Protein AF-F4S701-F1 (afdb_monomer_lite)

Structure (mmCIF, N/CA/C/O backbone):
data_AF-F4S701-F1
#
_entry.id   AF-F4S701-F1
#
loop_
_atom_site.group_PDB
_atom_site.id
_atom_site.type_symbol
_atom_site.label_atom_id
_atom_site.label_alt_id
_atom_site.label_comp_id
_atom_site.label_asym_id
_atom_site.label_entity_id
_atom_site.label_seq_id
_atom_site.pdbx_PDB_ins_code
_atom_site.Cartn_x
_atom_site.Cartn_y
_atom_site.Cartn_z
_atom_site.occupancy
_atom_site.B_iso_or_equiv
_atom_site.auth_seq_id
_atom_site.auth_comp_id
_atom_site.auth_asym_id
_atom_site.auth_atom_id
_atom_site.pdbx_PDB_model_num
ATOM 1 N N . MET A 1 1 ? -7.793 -3.579 -4.368 1.00 49.62 1 MET A N 1
ATOM 2 C CA . MET A 1 1 ? -7.643 -4.306 -3.103 1.00 49.62 1 MET A CA 1
ATOM 3 C C . MET A 1 1 ? -6.205 -4.745 -2.952 1.00 49.62 1 MET A C 1
ATOM 5 O O . MET A 1 1 ? -5.725 -5.598 -3.679 1.00 49.62 1 MET A O 1
ATOM 9 N N . THR A 1 2 ? -5.491 -4.134 -2.036 1.00 55.28 2 THR A N 1
ATOM 10 C CA . THR A 1 2 ? -4.055 -4.344 -1.875 1.00 55.28 2 THR A CA 1
ATOM 11 C C . THR A 1 2 ? -3.845 -5.318 -0.719 1.00 55.28 2 THR A C 1
ATOM 13 O O . THR A 1 2 ? -4.532 -5.219 0.296 1.00 55.28 2 THR A O 1
ATOM 16 N N . GLN A 1 3 ? -2.963 -6.292 -0.890 1.00 50.75 3 GLN A N 1
ATOM 17 C CA . GLN A 1 3 ? -2.502 -7.197 0.151 1.00 50.75 3 GLN A CA 1
ATOM 18 C C . GLN A 1 3 ? -1.036 -6.885 0.418 1.00 50.75 3 GLN A C 1
ATOM 20 O O . GLN A 1 3 ? -0.186 -7.096 -0.445 1.00 50.75 3 GLN A O 1
ATOM 25 N N . SER A 1 4 ? -0.727 -6.365 1.599 1.00 66.06 4 SER A N 1
ATOM 26 C CA . SER A 1 4 ? 0.653 -5.988 1.896 1.00 66.06 4 SER A CA 1
ATOM 27 C C . SER A 1 4 ? 1.061 -6.323 3.313 1.00 66.06 4 SER A C 1
ATOM 29 O O . SER A 1 4 ? 0.235 -6.420 4.225 1.00 66.06 4 SER A O 1
ATOM 31 N N . VAL A 1 5 ? 2.370 -6.483 3.476 1.00 68.12 5 VAL A N 1
ATOM 32 C CA . VAL A 1 5 ? 3.016 -6.628 4.770 1.00 68.12 5 VAL A CA 1
ATOM 33 C C . VAL A 1 5 ? 3.306 -5.236 5.323 1.00 68.12 5 VAL A C 1
ATOM 35 O O . VAL A 1 5 ? 4.034 -4.454 4.716 1.00 68.12 5 VAL A O 1
ATOM 38 N N . PHE A 1 6 ? 2.734 -4.913 6.479 1.00 79.56 6 PHE A N 1
ATOM 39 C CA . PHE A 1 6 ? 2.878 -3.605 7.109 1.00 79.56 6 PHE A CA 1
ATOM 40 C C . PHE A 1 6 ? 3.453 -3.728 8.513 1.00 79.56 6 PHE A C 1
ATOM 42 O O . PHE A 1 6 ? 3.064 -4.592 9.304 1.00 79.56 6 PHE A O 1
ATOM 49 N N . ARG A 1 7 ? 4.321 -2.775 8.855 1.00 74.75 7 ARG A N 1
ATOM 50 C CA . ARG A 1 7 ? 4.674 -2.474 10.241 1.00 74.75 7 ARG A CA 1
ATOM 51 C C . ARG A 1 7 ? 3.716 -1.409 10.756 1.00 74.75 7 ARG A C 1
ATOM 53 O O . ARG A 1 7 ? 3.670 -0.318 10.198 1.00 74.75 7 ARG A O 1
ATOM 60 N N . ALA A 1 8 ? 2.975 -1.719 11.816 1.00 73.06 8 ALA A N 1
ATOM 61 C CA . ALA A 1 8 ? 2.034 -0.779 12.414 1.00 73.06 8 ALA A CA 1
ATOM 62 C C . ALA A 1 8 ? 2.657 -0.041 13.611 1.00 73.06 8 ALA A C 1
ATOM 64 O O . ALA A 1 8 ? 3.177 -0.664 14.544 1.00 73.06 8 ALA A O 1
ATOM 65 N N . SER A 1 9 ? 2.549 1.287 13.610 1.00 71.62 9 SER A N 1
ATOM 66 C CA . SER A 1 9 ? 2.707 2.138 14.791 1.00 71.62 9 SER A CA 1
ATOM 67 C C . SER A 1 9 ? 1.375 2.815 15.111 1.00 71.62 9 SER A C 1
ATOM 69 O O . SER A 1 9 ? 0.651 3.284 14.232 1.00 71.62 9 SER A O 1
ATOM 71 N N . HIS A 1 10 ? 0.999 2.818 16.383 1.00 75.94 10 HIS A N 1
ATOM 72 C CA . HIS A 1 10 ? -0.237 3.446 16.830 1.00 75.94 10 HIS A CA 1
ATOM 73 C C . HIS A 1 10 ? -0.002 4.952 16.989 1.00 75.94 10 HIS A C 1
ATOM 75 O O . HIS A 1 10 ? 0.927 5.356 17.684 1.00 75.94 10 HIS A O 1
ATOM 81 N N . ILE A 1 11 ? -0.815 5.783 16.326 1.00 68.69 11 ILE A N 1
ATOM 82 C CA . ILE A 1 11 ? -0.619 7.243 16.341 1.00 68.69 11 ILE A CA 1
ATOM 83 C C . ILE A 1 11 ? -1.479 7.900 17.420 1.00 68.69 11 ILE A C 1
ATOM 85 O O . ILE A 1 11 ? -0.977 8.731 18.168 1.00 68.69 11 ILE A O 1
ATOM 89 N N . SER A 1 12 ? -2.770 7.564 17.497 1.00 61.66 12 SER A N 1
ATOM 90 C CA . SER A 1 12 ? -3.698 8.115 18.494 1.00 61.66 12 SER A CA 1
ATOM 91 C C . SER A 1 12 ? -5.090 7.479 18.369 1.00 61.66 12 SER A C 1
ATOM 93 O O . SER A 1 12 ? -5.501 7.055 17.286 1.00 61.66 12 SER A O 1
ATOM 95 N N . THR A 1 13 ? -5.853 7.485 19.462 1.00 60.06 13 THR A N 1
ATOM 96 C CA . THR A 1 13 ? -7.308 7.251 19.497 1.00 60.06 13 THR A CA 1
ATOM 97 C C . THR A 1 13 ? -8.044 8.589 19.628 1.00 60.06 13 THR A C 1
ATOM 99 O O . THR A 1 13 ? -8.708 8.835 20.626 1.00 60.06 13 THR A O 1
ATOM 102 N N . ASP A 1 14 ? -7.907 9.484 18.647 1.00 51.28 14 ASP A N 1
ATOM 103 C CA . ASP A 1 14 ? -8.459 10.855 18.734 1.00 51.28 14 ASP A CA 1
ATOM 104 C C . ASP A 1 14 ? -9.909 11.009 18.243 1.00 51.28 14 ASP A C 1
ATOM 106 O O . ASP A 1 14 ? -10.435 12.117 18.131 1.00 51.28 14 ASP A O 1
ATOM 110 N N . LEU A 1 15 ? -10.613 9.913 17.972 1.00 54.00 15 LEU A N 1
ATOM 111 C CA . LEU A 1 15 ? -12.020 9.974 17.594 1.00 54.00 15 LEU A CA 1
ATOM 112 C C . LEU A 1 15 ? -12.897 9.619 18.795 1.00 54.00 15 LEU A C 1
ATOM 114 O O . LEU A 1 15 ? -13.243 8.464 19.011 1.00 54.00 15 LEU A O 1
ATOM 118 N N . ASN A 1 16 ? -13.380 10.652 19.495 1.00 50.62 16 ASN A N 1
ATOM 119 C CA . ASN A 1 16 ? -14.541 10.607 20.406 1.00 50.62 16 ASN A CA 1
ATOM 120 C C . ASN A 1 16 ? -15.855 10.136 19.719 1.00 50.62 16 ASN A C 1
ATOM 122 O O . ASN A 1 16 ? -16.947 10.298 20.258 1.00 50.62 16 ASN A O 1
ATOM 126 N N . ARG A 1 17 ? -15.783 9.564 18.510 1.00 50.69 17 ARG A N 1
ATOM 127 C CA . ARG A 1 17 ? -16.893 8.934 17.797 1.00 50.69 17 ARG A CA 1
ATOM 128 C C . ARG A 1 17 ? -16.836 7.431 18.057 1.00 50.69 17 ARG A C 1
ATOM 130 O O . ARG A 1 17 ? -15.935 6.777 17.552 1.00 50.69 17 ARG A O 1
ATOM 137 N N . LYS A 1 18 ? -17.796 6.924 18.844 1.00 54.25 18 LYS A N 1
ATOM 138 C CA . LYS A 1 18 ? -18.200 5.506 18.959 1.00 54.25 18 LYS A CA 1
ATOM 139 C C . LYS A 1 18 ? -17.083 4.495 18.605 1.00 54.25 18 LYS A C 1
ATOM 141 O O . LYS A 1 18 ? -17.091 3.937 17.522 1.00 54.25 18 LYS A O 1
ATOM 146 N N . ALA A 1 19 ? -16.117 4.333 19.514 1.00 54.81 19 ALA A N 1
ATOM 147 C CA . ALA A 1 19 ? -15.228 3.185 19.795 1.00 54.81 19 ALA A CA 1
ATOM 148 C C . ALA A 1 19 ? -14.576 2.310 18.684 1.00 54.81 19 ALA A C 1
ATOM 150 O O . ALA A 1 19 ? -13.796 1.425 19.040 1.00 54.81 19 ALA A O 1
ATOM 151 N N . GLU A 1 20 ? -14.809 2.517 17.389 1.00 73.38 20 GLU A N 1
ATOM 152 C CA . GLU A 1 20 ? -14.507 1.497 16.369 1.00 73.38 20 GLU A CA 1
ATOM 153 C C . GLU A 1 20 ? -13.442 1.913 15.350 1.00 73.38 20 GLU A C 1
ATOM 155 O O . GLU A 1 20 ? -12.857 1.050 14.701 1.00 73.38 20 GLU A O 1
ATOM 160 N N . TYR A 1 21 ? -13.122 3.205 15.230 1.00 79.88 21 TYR A N 1
ATOM 161 C CA . TYR A 1 21 ? -12.091 3.679 14.301 1.00 79.88 21 TYR A CA 1
ATOM 162 C C . TYR A 1 21 ? -10.763 3.944 15.007 1.00 79.88 21 TYR A C 1
ATOM 164 O O . TYR A 1 21 ? -10.702 4.648 16.016 1.00 79.88 21 TYR A O 1
ATOM 172 N N . ARG A 1 22 ? -9.677 3.406 14.445 1.00 85.50 22 ARG A N 1
ATOM 173 C CA . ARG A 1 22 ? -8.304 3.631 14.917 1.00 85.50 22 ARG A CA 1
ATOM 174 C C . ARG A 1 22 ? -7.391 4.050 13.780 1.00 85.50 22 ARG A C 1
ATOM 176 O O . ARG A 1 22 ? -7.509 3.528 12.672 1.00 85.50 22 ARG A O 1
ATOM 183 N N . THR A 1 23 ? -6.454 4.937 14.097 1.00 90.25 23 THR A N 1
ATOM 184 C CA . THR A 1 23 ? -5.474 5.456 13.142 1.00 90.25 23 THR A CA 1
ATOM 185 C C . THR A 1 23 ? -4.088 4.901 13.450 1.00 90.25 23 THR A C 1
ATOM 187 O O . THR A 1 23 ? -3.597 4.985 14.579 1.00 90.25 23 THR A O 1
ATOM 190 N N . TYR A 1 24 ? -3.453 4.357 12.421 1.00 91.38 24 TYR A N 1
ATOM 191 C CA . TYR A 1 24 ? -2.116 3.781 12.448 1.00 91.38 24 TYR A CA 1
ATOM 192 C C . TYR A 1 24 ? -1.214 4.523 11.463 1.00 91.38 24 TYR A C 1
ATOM 194 O O . TYR A 1 24 ? -1.679 4.981 10.419 1.00 91.38 24 TYR A O 1
ATOM 202 N N . ALA A 1 25 ? 0.072 4.607 11.781 1.00 90.94 25 ALA A N 1
ATOM 203 C CA . ALA A 1 25 ? 1.111 4.852 10.792 1.00 90.94 25 ALA A CA 1
ATOM 204 C C . ALA A 1 25 ? 1.562 3.486 10.294 1.00 90.94 25 ALA A C 1
ATOM 206 O O . ALA A 1 25 ? 1.866 2.587 11.085 1.00 90.94 25 ALA A O 1
ATOM 207 N N . VAL A 1 26 ? 1.572 3.326 8.979 1.00 90.31 26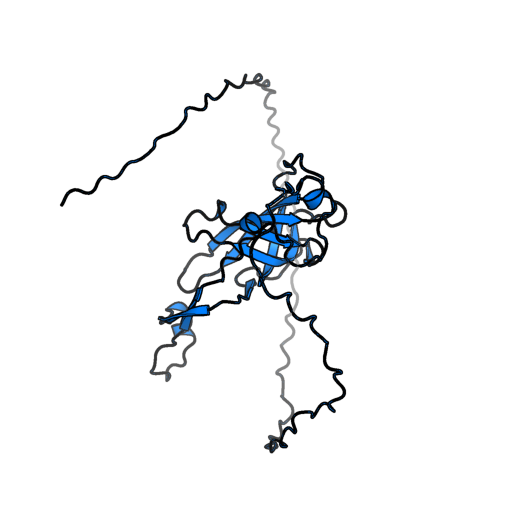 VAL A N 1
ATOM 208 C CA . VAL A 1 26 ? 2.130 2.150 8.326 1.00 90.31 26 VAL A CA 1
ATOM 209 C C . VAL A 1 26 ? 3.171 2.596 7.319 1.00 90.31 26 VAL A C 1
ATOM 211 O O . VAL A 1 26 ? 3.036 3.648 6.700 1.00 90.31 26 VAL A O 1
ATOM 214 N N . SER A 1 27 ? 4.228 1.805 7.167 1.00 87.56 27 SER A N 1
ATOM 215 C CA . SER A 1 27 ? 5.262 2.068 6.171 1.00 87.56 27 SER A CA 1
ATOM 216 C C . SER A 1 27 ? 5.204 1.061 5.032 1.00 87.56 27 SER A C 1
ATOM 218 O O . SER A 1 27 ? 5.145 -0.142 5.286 1.00 87.56 27 SER A O 1
ATOM 220 N N . ILE A 1 28 ? 5.274 1.567 3.805 1.00 87.38 28 ILE A N 1
ATOM 221 C CA . ILE A 1 28 ? 5.473 0.811 2.571 1.00 87.38 28 ILE A CA 1
ATOM 222 C C . ILE A 1 28 ? 6.923 1.025 2.134 1.00 87.38 28 ILE A C 1
ATOM 224 O O . ILE A 1 28 ? 7.330 2.161 1.896 1.00 87.38 28 ILE A O 1
ATOM 228 N N . ASN A 1 29 ? 7.692 -0.059 2.043 1.00 87.44 29 ASN A N 1
ATOM 229 C CA . ASN A 1 29 ? 9.075 -0.020 1.578 1.00 87.44 29 ASN A CA 1
ATOM 230 C C . ASN A 1 29 ? 9.138 -0.566 0.150 1.00 87.44 29 ASN A C 1
ATOM 232 O O . ASN A 1 29 ? 8.754 -1.713 -0.094 1.00 87.44 29 ASN A O 1
ATOM 236 N N . CYS A 1 30 ? 9.631 0.250 -0.775 1.00 84.06 30 CYS A N 1
ATOM 237 C CA . CYS A 1 30 ? 9.800 -0.121 -2.174 1.00 84.06 30 CYS A CA 1
ATOM 238 C C . CYS A 1 30 ? 11.232 0.187 -2.607 1.00 84.06 30 CYS A C 1
ATOM 240 O O . CYS A 1 30 ? 11.723 1.290 -2.364 1.00 84.06 30 CYS A O 1
ATOM 242 N N . GLY A 1 31 ? 11.866 -0.758 -3.302 1.00 80.44 31 GLY A N 1
ATOM 243 C CA . GLY A 1 31 ? 13.151 -0.509 -3.959 1.00 80.44 31 GLY A CA 1
ATOM 244 C C . GLY A 1 31 ? 13.012 0.480 -5.119 1.00 80.44 31 GLY A C 1
ATOM 245 O O . GLY A 1 31 ? 13.914 1.265 -5.367 1.00 80.44 31 GLY A O 1
ATOM 246 N N . GLY A 1 32 ? 11.838 0.515 -5.767 1.00 72.00 32 GLY A N 1
ATOM 247 C CA . GLY A 1 32 ? 11.633 1.250 -7.018 1.00 72.00 32 GLY A CA 1
ATOM 248 C C . GLY A 1 32 ? 12.336 0.557 -8.188 1.00 72.00 32 GLY A C 1
ATOM 249 O O . GLY A 1 32 ? 13.273 -0.204 -7.974 1.00 72.00 32 GLY A O 1
ATOM 250 N N . ALA A 1 33 ? 11.863 0.784 -9.416 1.00 64.38 33 ALA A N 1
ATOM 251 C CA . ALA A 1 33 ? 12.551 0.264 -10.595 1.00 64.38 33 ALA A CA 1
ATOM 252 C C . ALA A 1 33 ? 13.935 0.929 -10.702 1.00 64.38 33 ALA A C 1
ATOM 254 O O . ALA A 1 33 ? 14.938 0.259 -10.530 1.00 64.38 33 ALA A O 1
ATOM 255 N N . ASP A 1 34 ? 14.008 2.256 -10.804 1.00 67.19 34 ASP A N 1
ATOM 256 C CA . ASP A 1 34 ? 15.264 2.941 -11.153 1.00 67.19 34 ASP A CA 1
ATOM 257 C C . ASP A 1 34 ? 15.874 3.763 -10.004 1.00 67.19 34 ASP A C 1
ATOM 259 O O . ASP A 1 34 ? 16.371 4.872 -10.209 1.00 67.19 34 ASP A O 1
ATOM 263 N N . ARG A 1 35 ? 15.793 3.276 -8.759 1.00 67.19 35 ARG A N 1
ATOM 264 C CA . ARG A 1 35 ? 16.338 4.003 -7.598 1.00 67.19 35 ARG A CA 1
ATOM 265 C C . ARG A 1 35 ? 17.527 3.276 -6.993 1.00 67.19 35 ARG A C 1
ATOM 267 O O . ARG A 1 35 ? 17.491 2.077 -6.752 1.00 67.19 35 ARG A O 1
ATOM 274 N N . THR A 1 36 ? 18.572 4.043 -6.701 1.00 75.88 36 THR A N 1
ATOM 275 C CA . THR A 1 36 ? 19.736 3.579 -5.935 1.00 75.88 36 THR A CA 1
ATOM 276 C C . THR A 1 36 ? 19.442 3.463 -4.442 1.00 75.88 36 THR A C 1
ATOM 278 O O . THR A 1 36 ? 20.165 2.773 -3.732 1.00 75.88 36 THR A O 1
ATOM 281 N N . GLU A 1 37 ? 18.402 4.147 -3.961 1.00 77.94 37 GLU A N 1
ATOM 282 C CA . GLU A 1 37 ? 18.030 4.194 -2.551 1.00 77.94 37 GLU A CA 1
ATOM 283 C C . GLU A 1 37 ? 16.619 3.648 -2.331 1.00 77.94 37 GLU A C 1
ATOM 285 O O . GLU A 1 37 ? 15.672 3.970 -3.059 1.00 77.94 37 GLU A O 1
ATOM 290 N N . GLU A 1 38 ? 16.476 2.853 -1.272 1.00 82.50 38 GLU A N 1
ATOM 291 C CA . GLU A 1 38 ? 15.188 2.360 -0.805 1.00 82.50 38 GLU A CA 1
ATOM 292 C C . GLU A 1 38 ? 14.262 3.524 -0.467 1.00 82.50 38 GLU A C 1
ATOM 294 O O . GLU A 1 38 ? 14.603 4.436 0.291 1.00 82.50 38 GLU A O 1
ATOM 299 N N . THR A 1 39 ? 13.042 3.479 -0.995 1.00 82.62 39 THR A N 1
ATOM 300 C CA . THR A 1 39 ? 12.038 4.483 -0.667 1.00 82.62 39 THR A CA 1
ATOM 301 C C . THR A 1 39 ? 11.088 3.943 0.385 1.00 82.62 39 THR A C 1
ATOM 303 O O . THR A 1 39 ? 10.427 2.919 0.198 1.00 82.62 39 THR A O 1
ATOM 306 N N . ARG A 1 40 ? 10.981 4.682 1.488 1.00 87.31 40 ARG A N 1
ATOM 307 C CA . ARG A 1 40 ? 10.028 4.414 2.560 1.00 87.31 40 ARG A CA 1
ATOM 308 C C . ARG A 1 40 ? 8.890 5.423 2.514 1.00 87.31 40 ARG A C 1
ATOM 310 O O . ARG A 1 40 ? 9.085 6.604 2.786 1.00 87.31 40 ARG A O 1
ATOM 317 N N . TYR A 1 41 ? 7.695 4.936 2.222 1.00 87.88 41 TYR A N 1
ATOM 318 C CA . TYR A 1 41 ? 6.465 5.715 2.235 1.00 87.88 41 TYR A CA 1
ATOM 319 C C . TYR A 1 41 ? 5.755 5.525 3.572 1.00 87.88 41 TYR A C 1
ATOM 321 O O . TYR A 1 41 ? 5.399 4.401 3.924 1.00 87.88 41 TYR A O 1
ATOM 329 N N . GLU A 1 42 ? 5.550 6.601 4.326 1.00 90.62 42 GLU A N 1
ATOM 330 C CA . GLU A 1 42 ? 4.738 6.577 5.544 1.00 90.62 42 GLU A CA 1
ATOM 331 C C . GLU A 1 42 ? 3.308 7.002 5.211 1.00 90.62 42 GLU A C 1
ATOM 333 O O . GLU A 1 42 ? 3.070 8.109 4.737 1.00 90.62 42 GLU A O 1
ATOM 338 N N . ILE A 1 43 ? 2.353 6.108 5.455 1.00 91.81 43 ILE A N 1
ATOM 339 C CA . ILE A 1 43 ? 0.953 6.275 5.068 1.00 91.81 43 ILE A CA 1
ATOM 340 C C . ILE A 1 43 ? 0.072 6.117 6.303 1.00 91.81 43 ILE A C 1
ATOM 342 O O . ILE A 1 43 ? 0.346 5.317 7.205 1.00 91.81 43 ILE A O 1
ATOM 346 N N . ARG A 1 44 ? -1.027 6.873 6.346 1.00 92.38 44 ARG A N 1
ATOM 347 C CA . ARG A 1 44 ? -2.035 6.732 7.398 1.00 92.38 44 ARG A CA 1
ATOM 348 C C . ARG A 1 44 ? -2.982 5.590 7.064 1.00 92.38 44 ARG A C 1
ATOM 350 O O . ARG A 1 44 ? -3.598 5.572 6.002 1.00 92.38 44 ARG A O 1
ATOM 357 N N . ALA A 1 45 ? -3.137 4.661 7.999 1.00 91.44 45 ALA A N 1
ATOM 358 C CA . ALA A 1 45 ? -4.099 3.576 7.899 1.00 91.44 45 ALA A CA 1
ATOM 359 C C . ALA A 1 45 ? -5.226 3.735 8.924 1.00 91.44 45 ALA A C 1
ATOM 361 O O . ALA A 1 45 ? -4.987 3.931 10.116 1.00 91.44 45 ALA A O 1
ATOM 362 N N . PHE A 1 46 ? -6.460 3.606 8.457 1.00 91.19 46 PHE A N 1
ATOM 363 C CA . PHE A 1 46 ? -7.684 3.662 9.236 1.00 91.19 46 PHE A CA 1
ATOM 364 C C . PHE A 1 46 ? -8.278 2.257 9.324 1.00 91.19 46 PHE A C 1
ATOM 366 O O . PHE A 1 46 ? -8.685 1.673 8.320 1.00 91.19 46 PHE A O 1
ATOM 373 N N . GLY A 1 47 ? -8.309 1.711 10.536 1.00 89.25 47 GLY A N 1
ATOM 374 C CA . GLY A 1 47 ? -8.907 0.409 10.814 1.00 89.25 47 GLY A CA 1
ATOM 375 C C . GLY A 1 47 ? -10.265 0.563 11.482 1.00 89.25 47 GLY A C 1
ATOM 376 O O . GLY A 1 47 ? -10.371 1.314 12.454 1.00 89.25 47 GLY A O 1
ATOM 377 N N . TYR A 1 48 ? -11.266 -0.173 10.998 1.00 86.69 48 TYR A N 1
ATOM 378 C CA . TYR A 1 48 ? -12.574 -0.307 11.646 1.00 86.69 48 TYR A CA 1
ATOM 379 C C . TYR A 1 48 ? -12.652 -1.636 12.404 1.00 86.69 48 TYR A C 1
ATOM 381 O O . TYR A 1 48 ? -12.564 -2.691 11.768 1.00 86.69 48 TYR A O 1
ATOM 389 N N . ARG A 1 49 ? -12.741 -1.600 13.747 1.00 81.94 49 ARG A N 1
ATOM 390 C CA . ARG A 1 49 ? -12.859 -2.797 14.607 1.00 81.94 49 ARG A CA 1
ATOM 391 C C . ARG A 1 49 ? -13.040 -2.535 16.108 1.00 81.94 49 ARG A C 1
ATOM 393 O O . ARG A 1 49 ? -12.610 -1.493 16.612 1.00 81.94 49 ARG A O 1
ATOM 400 N N . PRO A 1 50 ? -13.506 -3.556 16.859 1.00 82.81 50 PRO A N 1
ATOM 401 C CA . PRO A 1 50 ? -13.425 -3.572 18.316 1.00 82.81 50 PRO A CA 1
ATOM 402 C C . PRO A 1 50 ? -11.976 -3.568 18.836 1.00 82.81 50 PRO A C 1
ATOM 404 O O . PRO A 1 50 ? -11.040 -4.031 18.178 1.00 82.81 50 PRO A O 1
ATOM 407 N N . LEU A 1 51 ? -11.801 -3.091 20.074 1.00 83.12 51 LEU A N 1
ATOM 408 C CA . LEU A 1 51 ? -10.508 -3.001 20.770 1.00 83.12 51 LEU A CA 1
ATOM 409 C C . LEU A 1 51 ? -9.766 -4.350 20.857 1.00 83.12 51 LEU A C 1
ATOM 411 O O . LEU A 1 51 ? -8.540 -4.361 20.784 1.00 83.12 51 LEU A O 1
ATOM 415 N N . SER A 1 52 ? -10.480 -5.472 20.973 1.00 85.38 52 SER A N 1
ATOM 416 C CA . SER A 1 52 ? -9.889 -6.818 21.061 1.00 85.38 52 SER A CA 1
ATOM 417 C C . SER A 1 52 ? -9.117 -7.231 19.808 1.00 85.38 52 SER A C 1
ATOM 419 O O . SER A 1 52 ? -8.190 -8.029 19.898 1.00 85.38 52 SER A O 1
ATOM 421 N N . LEU A 1 53 ? -9.471 -6.666 18.653 1.00 88.12 53 LEU A N 1
ATOM 422 C CA . LEU A 1 53 ? -8.813 -6.940 17.381 1.00 88.12 53 LEU A CA 1
ATOM 423 C C . LEU A 1 53 ? -7.756 -5.887 17.035 1.00 88.12 53 LEU A C 1
ATOM 425 O O . LEU A 1 53 ? -7.252 -5.919 15.921 1.00 88.12 53 LEU A O 1
ATOM 429 N N . ALA A 1 54 ? -7.424 -4.950 17.937 1.00 89.38 54 ALA A N 1
ATOM 430 C CA . ALA A 1 54 ? -6.420 -3.906 17.721 1.00 89.38 54 ALA A CA 1
ATOM 431 C C . ALA A 1 54 ? -5.048 -4.460 17.279 1.00 89.38 54 ALA A C 1
ATOM 433 O O . ALA A 1 54 ? -4.491 -5.355 17.907 1.00 89.38 54 ALA A O 1
ATOM 434 N N . LEU A 1 55 ? -4.473 -3.861 16.229 1.00 91.81 55 LEU A N 1
ATOM 435 C CA . LEU A 1 55 ? -3.109 -4.086 15.773 1.00 91.81 55 LEU A CA 1
ATOM 436 C C . LEU A 1 55 ? -2.229 -3.564 16.901 1.00 91.81 55 LEU A C 1
ATOM 438 O O . LEU A 1 55 ? -2.332 -2.400 17.299 1.00 91.81 55 LEU A O 1
ATOM 442 N N . LYS A 1 56 ? -1.395 -4.451 17.418 1.00 92.25 56 LYS A N 1
ATOM 443 C CA . LYS A 1 56 ? -0.365 -4.145 18.400 1.00 92.25 56 LYS A CA 1
ATOM 444 C C . LYS A 1 56 ? 0.813 -3.475 17.708 1.00 92.25 56 LYS A C 1
ATOM 446 O O . LYS A 1 56 ? 1.169 -3.844 16.588 1.00 92.25 56 LYS A O 1
ATOM 451 N N . GLU A 1 57 ? 1.415 -2.516 18.395 1.00 92.06 57 GLU A N 1
ATOM 452 C CA . GLU A 1 57 ? 2.644 -1.870 17.946 1.00 92.06 57 GLU A CA 1
ATOM 453 C C . GLU A 1 57 ? 3.784 -2.883 17.796 1.00 92.06 57 GLU A C 1
ATOM 455 O O . GLU A 1 57 ? 3.821 -3.898 18.493 1.00 92.06 57 GLU A O 1
ATOM 460 N N . ARG A 1 58 ? 4.734 -2.572 16.904 1.00 90.62 58 ARG A N 1
ATOM 461 C CA . ARG A 1 58 ? 5.955 -3.374 16.677 1.00 90.62 58 ARG A CA 1
ATOM 462 C C . ARG A 1 58 ? 5.688 -4.823 16.262 1.00 90.62 58 ARG A C 1
ATOM 464 O O . ARG A 1 58 ? 6.532 -5.695 16.416 1.00 90.62 58 ARG A O 1
ATOM 471 N N . GLN A 1 59 ? 4.519 -5.072 15.695 1.00 93.56 59 GLN A N 1
ATOM 472 C CA . GLN A 1 59 ? 4.184 -6.330 15.050 1.00 93.56 59 GLN A CA 1
ATOM 473 C C . GLN A 1 59 ? 4.084 -6.108 13.541 1.00 93.56 59 GLN A C 1
ATOM 475 O O . GLN A 1 59 ? 3.780 -5.002 13.075 1.00 93.56 59 GLN A O 1
ATOM 480 N N . ILE A 1 60 ? 4.350 -7.172 12.797 1.00 92.12 60 ILE A N 1
ATOM 481 C CA . ILE A 1 60 ? 4.223 -7.227 11.349 1.00 92.12 60 ILE A CA 1
ATOM 482 C C . ILE A 1 60 ? 2.921 -7.940 11.017 1.00 92.12 60 ILE A C 1
ATOM 484 O O . ILE A 1 60 ? 2.664 -9.045 11.502 1.00 92.12 60 ILE A O 1
ATOM 488 N N . TYR A 1 61 ? 2.112 -7.309 10.175 1.00 92.25 61 TYR A N 1
ATOM 489 C CA . TYR A 1 61 ? 0.825 -7.844 9.757 1.00 92.25 61 TYR A CA 1
ATOM 490 C C . TYR A 1 61 ? 0.746 -7.953 8.249 1.00 92.25 61 TYR A C 1
ATOM 492 O O . TYR A 1 61 ? 1.187 -7.058 7.534 1.00 92.25 61 TYR A O 1
ATOM 500 N N . PHE A 1 62 ? 0.095 -9.009 7.788 1.00 90.75 62 PHE A N 1
ATOM 501 C CA . PHE A 1 62 ? -0.499 -9.050 6.469 1.00 90.75 62 PHE A CA 1
ATOM 502 C C . PHE A 1 62 ? -1.873 -8.385 6.549 1.00 90.75 62 PHE A C 1
ATOM 504 O O . PHE A 1 62 ? -2.738 -8.860 7.290 1.00 90.75 62 PHE A O 1
ATOM 511 N N . LEU A 1 63 ? -2.061 -7.271 5.842 1.00 89.75 63 LEU A N 1
ATOM 512 C CA . LEU A 1 63 ? -3.327 -6.540 5.824 1.00 89.75 63 LEU A CA 1
ATOM 513 C C . LEU A 1 63 ? -3.926 -6.562 4.425 1.00 89.75 63 LEU A C 1
ATOM 515 O O . LEU A 1 63 ? -3.241 -6.271 3.440 1.00 89.75 63 LEU A O 1
ATOM 519 N N . ARG A 1 64 ? -5.234 -6.812 4.356 1.00 87.88 64 ARG A N 1
ATOM 520 C CA . ARG A 1 64 ? -6.023 -6.554 3.157 1.00 87.88 64 ARG A CA 1
ATOM 521 C C . ARG A 1 64 ? -6.641 -5.167 3.253 1.00 87.88 64 ARG A C 1
ATOM 523 O O . ARG A 1 64 ? -7.456 -4.884 4.128 1.00 87.88 64 ARG A O 1
ATOM 530 N N . VAL A 1 65 ? -6.224 -4.282 2.357 1.00 88.75 65 VAL A N 1
ATOM 531 C CA . VAL A 1 65 ? -6.488 -2.848 2.471 1.00 88.75 65 VAL A CA 1
ATOM 532 C C . VAL A 1 65 ? -7.066 -2.264 1.183 1.00 88.75 65 VAL A C 1
ATOM 534 O O . VAL A 1 65 ? -6.854 -2.753 0.067 1.00 88.75 65 VAL A O 1
ATOM 537 N N . TYR A 1 66 ? -7.797 -1.170 1.344 1.00 87.56 66 TYR A N 1
ATOM 538 C CA . TYR A 1 66 ? -8.179 -0.254 0.283 1.00 87.56 66 TYR A CA 1
ATOM 539 C C . TYR A 1 66 ? -7.230 0.934 0.323 1.00 87.56 66 TYR A C 1
ATOM 541 O O . TYR A 1 66 ? -7.132 1.605 1.349 1.00 87.56 66 TYR A O 1
ATOM 549 N N . PHE A 1 67 ? -6.529 1.177 -0.778 1.00 88.75 67 PHE A N 1
ATOM 550 C CA . PHE A 1 67 ? -5.566 2.262 -0.895 1.00 88.75 67 PHE A CA 1
ATOM 551 C C . PHE A 1 67 ? -6.133 3.391 -1.748 1.00 88.75 67 PHE A C 1
ATOM 553 O O . PHE A 1 67 ? -6.611 3.143 -2.853 1.00 88.75 67 PHE A O 1
ATOM 560 N N . PHE A 1 68 ? -6.069 4.612 -1.219 1.00 87.44 68 PHE A N 1
ATOM 561 C CA . PHE A 1 68 ? -6.516 5.837 -1.875 1.00 87.44 68 PHE A CA 1
ATOM 562 C C . PHE A 1 68 ? -5.332 6.803 -1.960 1.00 87.44 68 PHE A C 1
ATOM 564 O O . PHE A 1 68 ? -5.115 7.586 -1.028 1.00 87.44 68 PHE A O 1
ATOM 571 N N . PRO A 1 69 ? -4.528 6.708 -3.032 1.00 87.94 69 PRO A N 1
ATOM 572 C CA . PRO A 1 69 ? -3.462 7.663 -3.280 1.00 87.94 69 PRO A CA 1
ATOM 573 C C . PRO A 1 69 ? -4.049 9.001 -3.744 1.00 87.94 69 PRO A C 1
ATOM 575 O O . PRO A 1 69 ? -4.990 9.033 -4.536 1.00 87.94 69 PRO A O 1
ATOM 578 N N . ASN A 1 70 ? -3.458 10.111 -3.309 1.00 85.44 70 ASN A N 1
ATOM 579 C CA . ASN A 1 70 ? -3.746 11.444 -3.851 1.00 85.44 70 ASN A CA 1
ATOM 580 C C . ASN A 1 70 ? -2.851 11.792 -5.043 1.00 85.44 70 ASN A C 1
ATOM 582 O O . ASN A 1 70 ? -3.003 12.865 -5.624 1.00 85.44 70 ASN A O 1
ATOM 586 N N . ASN A 1 71 ? -1.911 10.908 -5.396 1.00 81.00 71 ASN A N 1
ATOM 587 C CA . ASN A 1 71 ? -0.920 11.113 -6.453 1.00 81.00 71 ASN A CA 1
ATOM 588 C C . ASN A 1 71 ? -0.094 12.399 -6.257 1.00 81.00 71 ASN A C 1
ATOM 590 O O . ASN A 1 71 ? 0.311 13.047 -7.220 1.00 81.00 71 ASN A O 1
ATOM 594 N N . THR A 1 72 ? 0.154 12.776 -5.000 1.00 85.88 72 THR A N 1
ATOM 595 C CA . THR A 1 72 ? 1.032 13.893 -4.637 1.00 85.88 72 THR A CA 1
ATOM 596 C C . THR A 1 72 ? 2.337 13.381 -4.044 1.00 85.88 72 THR A C 1
ATOM 598 O O . THR A 1 72 ? 2.386 12.289 -3.492 1.00 85.88 72 THR A O 1
ATOM 601 N N . VAL A 1 73 ? 3.393 14.200 -4.090 1.00 79.69 73 VAL A N 1
ATOM 602 C CA . VAL A 1 73 ? 4.675 13.892 -3.420 1.00 79.69 73 VAL A CA 1
ATOM 603 C C . VAL A 1 73 ? 4.495 13.768 -1.897 1.00 79.69 73 VAL A C 1
ATOM 605 O O . VAL A 1 73 ? 5.209 13.025 -1.229 1.00 79.69 73 VAL A O 1
ATOM 608 N N . ASP A 1 74 ? 3.506 14.480 -1.351 1.00 86.75 74 ASP A N 1
ATOM 609 C CA . ASP A 1 74 ? 3.088 14.373 0.043 1.00 86.75 74 ASP A CA 1
ATOM 610 C C . ASP A 1 74 ? 2.224 13.122 0.262 1.00 86.75 74 ASP A C 1
ATOM 612 O O . ASP A 1 74 ? 1.009 13.139 0.053 1.00 86.75 74 ASP A O 1
ATOM 616 N N . THR A 1 75 ? 2.863 12.039 0.699 1.00 86.00 75 THR A N 1
ATOM 617 C CA . THR A 1 75 ? 2.202 10.753 0.978 1.00 86.00 75 THR A CA 1
ATOM 618 C C . THR A 1 75 ? 1.443 10.726 2.304 1.00 86.00 75 THR A C 1
ATOM 620 O O . THR A 1 75 ? 0.647 9.821 2.541 1.00 86.00 75 THR A O 1
ATOM 623 N N . LEU A 1 76 ? 1.575 11.757 3.151 1.00 87.50 76 LEU A N 1
ATOM 624 C CA . LEU A 1 76 ? 0.834 11.836 4.417 1.00 87.50 76 LEU A CA 1
ATOM 625 C C . LEU A 1 76 ? -0.669 12.052 4.213 1.00 87.50 76 LEU A C 1
ATOM 627 O O . LEU A 1 76 ? -1.458 11.844 5.142 1.00 87.50 76 LEU A O 1
ATOM 631 N N . LYS A 1 77 ? -1.058 12.505 3.018 1.00 88.25 77 LYS A N 1
ATOM 632 C CA . LYS A 1 77 ? -2.458 12.637 2.607 1.00 88.25 77 LYS A CA 1
ATOM 633 C C . LYS A 1 77 ? -3.039 11.312 2.130 1.00 88.25 77 LYS A C 1
ATOM 635 O O . LYS A 1 77 ? -4.263 11.153 2.142 1.00 88.25 77 LYS A O 1
ATOM 640 N N . ASP A 1 78 ? -2.193 10.374 1.714 1.00 90.81 78 ASP A N 1
ATOM 641 C CA . ASP A 1 78 ? -2.642 9.072 1.246 1.00 90.81 78 ASP A CA 1
ATOM 642 C C . ASP A 1 78 ? -3.253 8.290 2.400 1.00 90.81 78 ASP A C 1
ATOM 644 O O . ASP A 1 78 ? -2.847 8.397 3.562 1.00 90.81 78 ASP A O 1
ATOM 648 N N . SER A 1 79 ? -4.292 7.530 2.076 1.00 90.50 79 SER A N 1
ATOM 649 C CA . SER A 1 79 ? -5.103 6.858 3.081 1.00 90.50 79 SER A CA 1
ATOM 650 C C . SER A 1 79 ? -5.274 5.388 2.741 1.00 90.50 79 SER A C 1
ATOM 652 O O . SER A 1 79 ? -5.630 5.016 1.622 1.00 90.50 79 SER A O 1
ATOM 654 N N . LEU A 1 80 ? -5.046 4.546 3.743 1.00 91.50 80 LEU A N 1
ATOM 655 C CA . LEU A 1 80 ? -5.351 3.123 3.715 1.00 91.50 80 LEU A CA 1
ATOM 656 C C . LEU A 1 80 ? -6.560 2.861 4.605 1.00 91.50 80 LEU A C 1
ATOM 658 O O . LEU A 1 80 ? -6.607 3.335 5.734 1.00 91.50 80 LEU A O 1
ATOM 662 N N . TYR A 1 81 ? -7.525 2.085 4.129 1.00 90.12 81 TYR A N 1
ATOM 663 C CA . TYR A 1 81 ? -8.652 1.622 4.936 1.00 90.12 81 TYR A CA 1
ATOM 664 C C . TYR A 1 81 ? -8.633 0.108 4.995 1.00 90.12 81 TYR A C 1
ATOM 666 O O . TYR A 1 81 ? -8.454 -0.544 3.968 1.00 90.12 81 TYR A O 1
ATOM 674 N N . PHE A 1 82 ? -8.835 -0.461 6.176 1.00 89.69 82 PHE A N 1
ATOM 675 C CA . PHE A 1 82 ? -8.868 -1.908 6.338 1.00 89.69 82 PHE A CA 1
ATOM 676 C C . PHE A 1 82 ? -9.927 -2.339 7.343 1.00 89.69 82 PHE A C 1
ATOM 678 O O . PHE A 1 82 ? -10.234 -1.628 8.306 1.00 89.69 82 PHE A O 1
ATOM 685 N N . GLU A 1 83 ? -10.484 -3.521 7.105 1.00 87.25 83 GLU A N 1
ATOM 686 C CA . GLU A 1 83 ? -11.359 -4.177 8.063 1.00 87.25 83 GLU A CA 1
ATOM 687 C C . GLU A 1 83 ? -10.492 -4.940 9.060 1.00 87.25 83 GLU A C 1
ATOM 689 O O . GLU A 1 83 ? -9.608 -5.707 8.686 1.00 87.25 83 GLU A O 1
ATOM 694 N N . GLY A 1 84 ? -10.717 -4.727 10.354 1.00 82.50 84 GLY A N 1
ATOM 695 C CA . GLY A 1 84 ? -9.891 -5.356 11.375 1.00 82.50 84 GLY A CA 1
ATOM 696 C C . GLY A 1 84 ? -9.998 -6.869 11.480 1.00 82.50 84 GLY A C 1
ATOM 697 O O . GLY A 1 84 ? -9.178 -7.458 12.169 1.00 82.50 84 GLY A O 1
ATOM 698 N N . SER A 1 85 ? -10.999 -7.488 10.866 1.00 85.25 85 SER A N 1
ATOM 699 C CA . SER A 1 85 ? -11.165 -8.941 10.802 1.00 85.25 85 SER A CA 1
ATOM 700 C C . SER A 1 85 ? -10.263 -9.583 9.736 1.00 85.25 85 SER A C 1
ATOM 702 O O . SER A 1 85 ? -9.908 -10.748 9.880 1.00 85.25 85 SER A O 1
ATOM 704 N N . ASP A 1 86 ? -9.839 -8.826 8.717 1.00 87.25 86 ASP A N 1
ATOM 705 C CA . ASP A 1 86 ? -9.081 -9.319 7.560 1.00 87.25 86 ASP A CA 1
ATOM 706 C C . ASP A 1 86 ? -7.584 -8.972 7.693 1.00 87.25 86 ASP A C 1
ATOM 708 O O . ASP A 1 86 ? -7.016 -8.156 6.955 1.00 87.25 86 ASP A O 1
ATOM 712 N N . HIS A 1 87 ? -6.949 -9.551 8.718 1.00 90.81 87 HIS A N 1
ATOM 713 C CA . HIS A 1 87 ? -5.505 -9.464 8.927 1.00 90.81 87 HIS A CA 1
ATOM 714 C C . HIS A 1 87 ? -4.910 -10.783 9.418 1.00 90.81 87 HIS A C 1
ATOM 716 O O . HIS A 1 87 ? -5.561 -11.548 10.127 1.00 90.81 87 HIS A O 1
ATOM 722 N N . ALA A 1 88 ? -3.631 -11.000 9.116 1.00 92.19 88 ALA A N 1
ATOM 723 C CA . ALA A 1 88 ? -2.838 -12.069 9.712 1.00 92.19 88 ALA A CA 1
ATOM 724 C C . ALA A 1 88 ? -1.605 -11.485 10.412 1.00 92.19 88 ALA A C 1
ATOM 726 O O . ALA A 1 88 ? -0.900 -10.646 9.852 1.00 92.19 88 ALA A O 1
ATOM 727 N N . LEU A 1 89 ? -1.345 -11.916 11.648 1.00 93.75 89 LEU A N 1
ATOM 728 C CA . LEU A 1 89 ? -0.110 -11.590 12.357 1.00 93.75 89 LEU A CA 1
ATOM 729 C C . LEU A 1 89 ? 1.020 -12.469 11.812 1.00 93.75 89 LEU A C 1
ATOM 731 O O . LEU A 1 89 ? 0.941 -13.689 11.904 1.00 93.75 89 LEU A O 1
ATOM 735 N N . ILE A 1 90 ? 2.071 -11.846 11.282 1.00 94.12 90 ILE A N 1
ATOM 736 C CA . ILE A 1 90 ? 3.272 -12.552 10.817 1.00 94.12 90 ILE A CA 1
ATOM 737 C C . ILE A 1 90 ? 4.223 -12.775 11.995 1.00 94.12 90 ILE A C 1
ATOM 739 O O . ILE A 1 90 ? 4.755 -13.868 12.169 1.00 94.12 90 ILE A O 1
ATOM 743 N N . GLY A 1 91 ? 4.405 -11.756 12.838 1.00 94.00 91 GLY A N 1
ATOM 744 C CA . GLY A 1 91 ? 5.195 -11.860 14.062 1.00 94.00 91 GLY A CA 1
ATOM 745 C C . GLY A 1 91 ? 5.777 -10.526 14.534 1.00 94.00 91 GLY A C 1
ATOM 746 O O . GLY A 1 91 ? 5.493 -9.479 13.941 1.00 94.00 91 GLY A O 1
ATOM 747 N N . PRO A 1 92 ? 6.595 -10.548 15.600 1.00 95.69 92 PRO A N 1
ATOM 748 C CA . PRO A 1 92 ? 7.263 -9.359 16.114 1.00 95.69 92 PRO A CA 1
ATOM 749 C C . PRO A 1 92 ? 8.264 -8.796 15.107 1.00 95.69 92 PRO A C 1
ATOM 751 O O . PRO A 1 92 ? 9.016 -9.543 14.474 1.00 95.69 92 PRO A O 1
ATOM 754 N N . ALA A 1 93 ? 8.306 -7.469 14.994 1.00 91.69 93 ALA A N 1
ATOM 755 C CA . ALA A 1 93 ? 9.201 -6.782 14.071 1.00 91.69 93 ALA A CA 1
ATOM 756 C C . ALA A 1 93 ? 10.681 -7.004 14.418 1.00 91.69 93 ALA A C 1
ATOM 758 O O . ALA A 1 93 ? 11.525 -6.984 13.532 1.00 91.69 93 ALA A O 1
ATOM 759 N N . GLU A 1 94 ? 11.000 -7.236 15.692 1.00 94.50 94 GLU A N 1
ATOM 760 C CA . GLU A 1 94 ? 12.364 -7.456 16.178 1.00 94.50 94 GLU A CA 1
ATOM 761 C C . GLU A 1 94 ? 12.914 -8.842 15.821 1.00 94.50 94 GLU A C 1
ATOM 763 O O . GLU A 1 94 ? 14.124 -9.024 15.732 1.00 94.50 94 GLU A O 1
ATOM 768 N N . THR A 1 95 ? 12.033 -9.829 15.643 1.00 95.62 95 THR A N 1
ATOM 769 C CA . THR A 1 95 ? 12.417 -11.224 15.367 1.00 95.62 95 THR A CA 1
ATOM 770 C C . THR A 1 95 ? 12.277 -11.604 13.897 1.00 95.62 95 THR A C 1
ATOM 772 O O . THR A 1 95 ? 12.680 -12.698 13.503 1.00 95.62 95 THR A O 1
ATOM 775 N N . PHE A 1 96 ? 11.674 -10.735 13.086 1.00 93.06 96 PHE A N 1
ATOM 776 C CA . PHE A 1 96 ? 11.472 -10.984 11.668 1.00 93.06 96 PHE A CA 1
ATOM 777 C C . PHE A 1 96 ? 12.803 -10.885 10.917 1.00 93.06 96 PHE A C 1
ATOM 779 O O . PHE A 1 96 ? 13.446 -9.841 10.914 1.00 93.06 96 PHE A O 1
ATOM 786 N N . LYS A 1 97 ? 13.217 -11.993 10.292 1.00 93.81 97 LYS A N 1
ATOM 787 C CA . LYS A 1 97 ? 14.466 -12.091 9.516 1.00 93.81 97 LYS A CA 1
ATOM 788 C C . LYS A 1 97 ? 14.273 -11.877 8.011 1.00 93.81 97 LYS A C 1
ATOM 790 O O . LYS A 1 97 ? 15.249 -11.943 7.273 1.00 93.81 97 LYS A O 1
ATOM 795 N N . GLY A 1 98 ? 13.032 -11.713 7.556 1.00 89.56 98 GLY A N 1
ATOM 796 C CA . GLY A 1 98 ? 12.735 -11.487 6.146 1.00 89.56 98 GLY A CA 1
ATOM 797 C C . GLY A 1 98 ? 13.025 -10.049 5.733 1.00 89.56 98 GLY A C 1
ATOM 798 O O . GLY A 1 98 ? 13.012 -9.138 6.563 1.00 89.56 98 GLY A O 1
ATOM 799 N N . ASP A 1 99 ? 13.238 -9.851 4.439 1.00 88.75 99 ASP A N 1
ATOM 800 C CA . ASP A 1 99 ? 13.222 -8.519 3.853 1.00 88.75 99 ASP A CA 1
ATOM 801 C C . ASP A 1 99 ? 11.765 -8.062 3.672 1.00 88.75 99 ASP A C 1
ATOM 803 O O . ASP A 1 99 ? 10.898 -8.850 3.294 1.00 88.75 99 ASP A O 1
ATOM 807 N N . MET A 1 100 ? 11.478 -6.802 3.999 1.00 85.50 100 MET A N 1
ATOM 808 C CA . MET A 1 100 ? 10.161 -6.192 3.789 1.00 85.50 100 MET A CA 1
ATOM 809 C C . MET A 1 100 ? 10.086 -5.406 2.477 1.00 85.50 100 MET A C 1
ATOM 811 O O . MET A 1 100 ? 8.992 -4.991 2.082 1.00 85.50 100 MET A O 1
ATOM 815 N N . ILE A 1 101 ? 11.213 -5.183 1.806 1.00 85.75 101 ILE A N 1
ATOM 816 C CA . ILE A 1 101 ? 11.274 -4.459 0.541 1.00 85.75 101 ILE A CA 1
ATOM 817 C C . ILE A 1 101 ? 10.548 -5.269 -0.532 1.00 85.75 101 ILE A C 1
ATOM 819 O O . ILE A 1 101 ? 10.717 -6.480 -0.647 1.00 85.75 101 ILE A O 1
ATOM 823 N N . ASN A 1 102 ? 9.697 -4.597 -1.310 1.00 81.31 102 ASN A N 1
ATOM 824 C CA . ASN A 1 102 ? 8.956 -5.199 -2.425 1.00 81.31 102 ASN A CA 1
ATOM 825 C C . ASN A 1 102 ? 8.042 -6.383 -2.026 1.00 81.31 102 ASN A C 1
ATOM 827 O O . ASN A 1 102 ? 7.618 -7.156 -2.879 1.00 81.31 102 ASN A O 1
ATOM 831 N N . THR A 1 103 ? 7.658 -6.503 -0.748 1.00 83.06 103 THR A N 1
ATOM 832 C CA . THR A 1 103 ? 6.730 -7.548 -0.250 1.00 83.06 103 THR A CA 1
ATOM 833 C C . THR A 1 103 ? 5.247 -7.176 -0.386 1.00 83.06 103 THR A C 1
ATOM 835 O O . THR A 1 103 ? 4.372 -7.701 0.308 1.00 83.06 103 THR A O 1
ATOM 838 N N . ILE A 1 104 ? 4.944 -6.222 -1.265 1.00 78.19 104 ILE A N 1
ATOM 839 C CA . ILE A 1 104 ? 3.624 -5.609 -1.388 1.00 78.19 104 ILE A CA 1
ATOM 840 C C . ILE A 1 104 ? 2.936 -6.113 -2.650 1.00 78.19 104 ILE A C 1
ATOM 842 O O . ILE A 1 104 ? 3.379 -5.837 -3.760 1.00 78.19 104 ILE A O 1
ATOM 846 N N . GLY A 1 105 ? 1.809 -6.801 -2.473 1.00 76.12 105 GLY A N 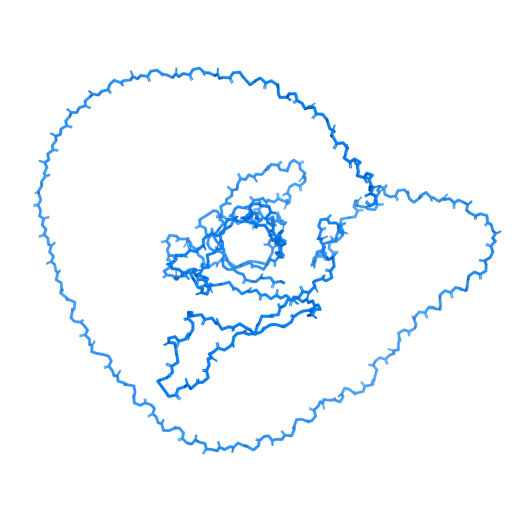1
ATOM 847 C CA . GLY A 1 105 ? 0.929 -7.210 -3.559 1.00 76.12 105 GLY A CA 1
ATOM 848 C C . GLY A 1 105 ? -0.198 -6.202 -3.756 1.00 76.12 105 GLY A C 1
ATOM 849 O O . GLY A 1 105 ? -1.115 -6.098 -2.944 1.00 76.12 105 GLY A O 1
ATOM 850 N N . VAL A 1 106 ? -0.191 -5.461 -4.857 1.00 76.38 106 VAL A N 1
ATOM 851 C CA . VAL A 1 106 ? -1.307 -4.571 -5.202 1.00 76.38 106 VAL A CA 1
ATOM 852 C C . VAL A 1 106 ? -2.223 -5.298 -6.180 1.00 76.38 106 VAL A C 1
ATOM 854 O O . VAL A 1 106 ? -1.782 -5.689 -7.253 1.00 76.38 106 VAL A O 1
ATOM 857 N N . SER A 1 107 ? -3.507 -5.455 -5.849 1.00 74.50 107 SER A N 1
ATOM 858 C CA . SER A 1 107 ? -4.521 -5.804 -6.852 1.00 74.50 107 SER A CA 1
ATOM 859 C C . SER A 1 107 ? -5.502 -4.651 -6.997 1.00 74.50 107 SER A C 1
ATOM 861 O O . SER A 1 107 ? -5.803 -3.939 -6.035 1.00 74.50 107 SER A O 1
ATOM 863 N N . SER A 1 108 ? -6.017 -4.419 -8.193 1.00 69.38 108 SER A N 1
ATOM 864 C CA . SER A 1 108 ? -6.960 -3.338 -8.449 1.00 69.38 108 SER A CA 1
ATOM 865 C C . SER A 1 108 ? -7.950 -3.782 -9.529 1.00 69.38 108 SER A C 1
ATOM 867 O O . SER A 1 108 ? -7.643 -4.650 -10.341 1.00 69.38 108 SER A O 1
ATOM 869 N N . LEU A 1 109 ? -9.171 -3.246 -9.486 1.00 76.62 109 LEU A N 1
ATOM 870 C CA . LEU A 1 109 ? -10.187 -3.476 -10.511 1.00 76.62 109 LEU A CA 1
ATOM 871 C C . LEU A 1 109 ? -10.618 -2.121 -11.057 1.00 76.62 109 LEU A C 1
ATOM 873 O O . LEU A 1 109 ? -11.051 -1.258 -10.292 1.00 76.62 109 LEU A O 1
ATOM 877 N N . GLY A 1 110 ? -10.520 -1.936 -12.364 1.00 79.75 110 GLY A N 1
ATOM 878 C CA . GLY A 1 110 ? -10.969 -0.723 -13.028 1.00 79.75 110 GLY A CA 1
ATOM 879 C C . GLY A 1 110 ? -10.894 -0.858 -14.541 1.00 79.75 110 GLY A C 1
ATOM 880 O O . GLY A 1 110 ? -10.598 -1.927 -15.070 1.00 79.75 110 GLY A O 1
ATOM 881 N N . ILE A 1 111 ? -11.185 0.237 -15.232 1.00 82.69 111 ILE A N 1
ATOM 882 C CA . ILE A 1 111 ? -11.140 0.317 -16.688 1.00 82.69 111 ILE A CA 1
ATOM 883 C C . ILE A 1 111 ? -9.747 0.796 -17.084 1.00 82.69 111 ILE A C 1
ATOM 885 O O . ILE A 1 111 ? -9.335 1.887 -16.692 1.00 82.69 111 ILE A O 1
ATOM 889 N N . VAL A 1 112 ? -9.018 0.003 -17.867 1.00 88.88 112 VAL A N 1
ATOM 890 C CA . VAL A 1 112 ? -7.727 0.430 -18.423 1.00 88.88 112 VAL A CA 1
ATOM 891 C C . VAL A 1 112 ? -7.971 1.629 -19.340 1.00 88.88 112 VAL A C 1
ATOM 893 O O . VAL A 1 112 ? -8.709 1.528 -20.316 1.00 88.88 112 VAL A O 1
ATOM 896 N N . SER A 1 113 ? -7.386 2.778 -19.007 1.00 90.75 113 SER A N 1
ATOM 897 C CA . SER A 1 113 ? -7.525 4.009 -19.792 1.00 90.75 113 SER A CA 1
ATOM 898 C C . SER A 1 113 ? -6.306 4.332 -20.641 1.00 90.75 113 SER A C 1
ATOM 900 O O . SER A 1 113 ? -6.422 5.105 -21.585 1.00 90.75 113 SER A O 1
ATOM 902 N N . LYS A 1 114 ? -5.141 3.798 -20.271 1.00 93.12 114 LYS A N 1
ATOM 903 C CA . LYS A 1 114 ? -3.874 4.009 -20.971 1.00 93.12 114 LYS A CA 1
ATOM 904 C C . LYS A 1 114 ? -3.010 2.766 -20.805 1.00 93.12 114 LYS A C 1
ATOM 906 O O . LYS A 1 114 ? -2.997 2.186 -19.719 1.00 93.12 114 LYS A O 1
ATOM 911 N N . LEU A 1 115 ? -2.304 2.389 -21.859 1.00 94.88 115 LEU A N 1
ATOM 912 C CA . LEU A 1 115 ? -1.299 1.337 -21.844 1.00 94.88 115 LEU A CA 1
ATOM 913 C C . LEU A 1 115 ? -0.032 1.921 -22.461 1.00 94.88 115 LEU A C 1
ATOM 915 O O . LEU A 1 115 ? -0.103 2.509 -23.538 1.00 94.88 115 LEU A O 1
ATOM 919 N N . GLU A 1 116 ? 1.089 1.804 -21.767 1.00 95.38 116 GLU A N 1
ATOM 920 C CA . GLU A 1 116 ? 2.387 2.292 -22.226 1.00 95.38 116 GLU A CA 1
ATOM 921 C C . GLU A 1 116 ? 3.422 1.185 -22.078 1.00 95.38 116 GLU A C 1
ATOM 923 O O . GLU A 1 116 ? 3.338 0.378 -21.159 1.00 95.38 116 GLU A O 1
ATOM 928 N N . GLU A 1 117 ? 4.395 1.144 -22.977 1.00 94.12 117 GLU A N 1
ATOM 929 C CA . GLU A 1 117 ? 5.578 0.304 -22.823 1.00 94.12 117 GLU A CA 1
ATOM 930 C C . GLU A 1 117 ? 6.720 1.197 -22.352 1.00 94.12 117 GLU A C 1
ATOM 932 O O . GLU A 1 117 ? 7.031 2.199 -22.998 1.00 94.12 117 GLU A O 1
ATOM 937 N N . ILE A 1 118 ? 7.337 0.841 -21.231 1.00 91.19 118 ILE A N 1
ATOM 938 C CA . ILE A 1 118 ? 8.555 1.482 -20.743 1.00 91.19 118 ILE A CA 1
ATOM 939 C C . ILE A 1 118 ? 9.692 0.470 -20.763 1.00 91.19 118 ILE A C 1
ATOM 941 O O . ILE A 1 118 ? 9.476 -0.731 -20.630 1.00 91.19 118 ILE A O 1
ATOM 945 N N . VAL A 1 119 ? 10.911 0.954 -20.941 1.00 89.50 119 VAL A N 1
ATOM 946 C CA . VAL A 1 119 ? 12.121 0.150 -20.781 1.00 89.50 119 VAL A CA 1
ATOM 947 C C . VAL A 1 119 ? 12.688 0.526 -19.422 1.00 89.50 119 VAL A C 1
ATOM 949 O O . VAL A 1 119 ? 13.069 1.674 -19.226 1.00 89.50 119 VAL A O 1
ATOM 952 N N . GLU A 1 120 ? 12.664 -0.406 -18.473 1.00 80.00 120 GLU A N 1
ATOM 953 C CA . GLU A 1 120 ? 13.206 -0.176 -17.131 1.00 80.00 120 GLU A CA 1
ATOM 954 C C . GLU A 1 120 ? 14.716 -0.431 -17.161 1.00 80.00 120 GLU A C 1
ATOM 956 O O . GLU A 1 120 ? 15.160 -1.494 -17.608 1.00 80.00 120 GLU A O 1
ATOM 961 N N . ASP A 1 121 ? 15.520 0.524 -16.699 1.00 79.62 121 ASP A N 1
ATOM 962 C CA . ASP A 1 121 ? 16.982 0.397 -16.729 1.00 79.62 121 ASP A CA 1
ATOM 963 C C . ASP A 1 121 ? 17.437 -0.708 -15.771 1.00 79.62 121 ASP A C 1
ATOM 965 O O . ASP A 1 121 ? 18.352 -1.489 -16.057 1.00 79.62 121 ASP A O 1
ATOM 969 N N . CYS A 1 122 ? 16.733 -0.837 -14.648 1.00 69.81 122 CYS A N 1
ATOM 970 C CA . CYS A 1 122 ? 17.057 -1.802 -13.616 1.00 69.81 122 CYS A CA 1
ATOM 971 C C . CYS A 1 122 ? 16.846 -3.259 -14.009 1.00 69.81 122 CYS A C 1
ATOM 973 O O . CYS A 1 122 ? 17.424 -4.113 -13.355 1.00 69.81 122 CYS A O 1
ATOM 975 N N . VAL A 1 123 ? 16.081 -3.584 -15.053 1.00 77.50 123 VAL A N 1
ATOM 976 C CA . VAL A 1 123 ? 15.901 -4.983 -15.485 1.00 77.50 123 VAL A CA 1
ATOM 977 C C . VAL A 1 123 ? 16.827 -5.359 -16.634 1.00 77.50 123 VAL A C 1
ATOM 979 O O . VAL A 1 123 ? 16.986 -6.543 -16.919 1.00 77.50 123 VAL A O 1
ATOM 982 N N . GLN A 1 124 ? 17.502 -4.393 -17.270 1.00 79.19 124 GLN A N 1
ATOM 983 C CA . GLN A 1 124 ? 18.361 -4.694 -18.420 1.00 79.19 124 GLN A CA 1
ATOM 984 C C . GLN A 1 124 ? 19.545 -5.595 -18.047 1.00 79.19 124 GLN A C 1
ATOM 986 O O . GLN A 1 124 ? 19.980 -6.397 -18.867 1.00 79.19 124 GLN A O 1
ATOM 991 N N . HIS A 1 125 ? 20.034 -5.531 -16.803 1.00 79.75 125 HIS A N 1
ATOM 992 C CA . HIS A 1 125 ? 21.128 -6.392 -16.337 1.00 79.75 125 HIS A CA 1
ATOM 993 C C . HIS A 1 125 ? 20.730 -7.867 -16.161 1.00 79.75 125 HIS A C 1
ATOM 995 O O . HIS A 1 125 ? 21.609 -8.718 -16.045 1.00 79.75 125 HIS A O 1
ATOM 1001 N N . LEU A 1 126 ? 19.428 -8.178 -16.131 1.00 79.31 126 LEU A N 1
ATOM 1002 C CA . LEU A 1 126 ? 18.925 -9.554 -16.064 1.00 79.31 126 LEU A CA 1
ATOM 1003 C C . LEU A 1 126 ? 18.953 -10.249 -17.433 1.00 79.31 126 LEU A C 1
ATOM 1005 O O . LEU A 1 126 ? 18.680 -11.447 -17.515 1.00 79.31 126 LEU A O 1
ATOM 1009 N N . ARG A 1 127 ? 19.268 -9.515 -18.508 1.00 81.12 127 ARG A N 1
ATOM 1010 C CA . ARG A 1 127 ? 19.330 -10.059 -19.864 1.00 81.12 127 ARG A CA 1
ATOM 1011 C C . ARG A 1 127 ? 20.561 -10.930 -20.077 1.00 81.12 127 ARG A C 1
ATOM 1013 O O . ARG A 1 127 ? 21.660 -10.637 -19.600 1.00 81.12 127 ARG A O 1
ATOM 1020 N N . GLY A 1 128 ? 20.375 -11.982 -20.871 1.00 84.31 128 GLY A N 1
ATOM 1021 C CA . GLY A 1 128 ? 21.489 -12.710 -21.466 1.00 84.31 128 GLY A CA 1
ATOM 1022 C C . GLY A 1 128 ? 22.257 -11.815 -22.441 1.00 84.31 128 GLY A C 1
ATOM 1023 O O . GLY A 1 128 ? 21.705 -10.881 -23.016 1.00 84.31 128 GLY A O 1
ATOM 1024 N N . LYS A 1 129 ? 23.543 -12.105 -22.660 1.00 88.19 129 LYS A N 1
ATOM 1025 C CA . LYS A 1 129 ? 24.378 -11.330 -23.599 1.00 88.19 129 LYS A CA 1
ATOM 1026 C C . LYS A 1 129 ? 23.883 -11.386 -25.051 1.00 88.19 129 LYS A C 1
ATOM 1028 O O . LYS A 1 129 ? 24.229 -10.505 -25.829 1.00 88.19 129 LYS A O 1
ATOM 1033 N N . ASP A 1 130 ? 23.085 -12.394 -25.389 1.00 92.12 130 ASP A N 1
ATOM 1034 C CA . ASP A 1 130 ? 22.584 -12.649 -26.745 1.00 92.12 130 ASP A CA 1
ATOM 1035 C C . ASP A 1 130 ? 21.196 -12.032 -27.003 1.00 92.12 130 ASP A C 1
ATOM 1037 O O . ASP A 1 130 ? 20.605 -12.215 -28.066 1.00 92.12 130 ASP A O 1
ATOM 1041 N N . ASP A 1 131 ? 20.654 -11.316 -26.021 1.00 87.38 131 ASP A N 1
ATOM 1042 C CA . ASP A 1 131 ? 19.269 -10.869 -25.999 1.00 87.38 131 ASP A CA 1
ATOM 1043 C C . ASP A 1 131 ? 19.174 -9.446 -26.590 1.00 87.38 131 ASP A C 1
ATOM 1045 O O . ASP A 1 131 ? 19.498 -8.459 -25.930 1.00 87.38 131 ASP A O 1
ATOM 1049 N N . VAL A 1 132 ? 18.803 -9.353 -27.873 1.00 87.12 132 VAL A N 1
ATOM 1050 C CA . VAL A 1 132 ? 18.987 -8.141 -28.705 1.00 87.12 132 VAL A CA 1
ATOM 1051 C C . VAL A 1 132 ? 17.945 -7.044 -28.451 1.00 87.12 132 VAL A C 1
ATOM 1053 O O . VAL A 1 132 ? 18.246 -5.860 -28.593 1.00 87.12 132 VAL A O 1
ATOM 1056 N N . GLU A 1 133 ? 16.713 -7.401 -28.096 1.00 90.62 133 GLU A N 1
ATOM 1057 C CA . GLU A 1 133 ? 15.660 -6.410 -27.828 1.00 90.62 133 GLU A CA 1
ATOM 1058 C C . GLU A 1 133 ? 15.722 -5.931 -26.375 1.00 90.62 133 GLU A C 1
ATOM 1060 O O . GLU A 1 133 ? 16.142 -6.701 -25.540 1.00 90.62 133 GLU A O 1
ATOM 1065 N N . PRO A 1 134 ? 15.322 -4.705 -26.005 1.00 87.62 134 PRO A N 1
ATOM 1066 C CA . PRO A 1 134 ? 15.266 -4.283 -24.600 1.00 87.62 134 PRO A CA 1
ATOM 1067 C C . PRO A 1 134 ? 14.100 -4.939 -23.843 1.00 87.62 134 PRO A C 1
ATOM 1069 O O . PRO A 1 134 ? 13.077 -5.294 -24.428 1.00 87.62 134 PRO A O 1
ATOM 1072 N N . LEU A 1 135 ? 14.234 -5.155 -22.523 1.00 84.12 135 LEU A N 1
ATOM 1073 C CA . LEU A 1 135 ? 13.128 -5.693 -21.707 1.00 84.12 135 LEU A CA 1
ATOM 1074 C C . LEU A 1 135 ? 12.108 -4.570 -21.544 1.00 84.12 135 LEU A C 1
ATOM 1076 O O . LEU A 1 135 ? 12.457 -3.499 -21.046 1.00 84.12 135 LEU A O 1
ATOM 1080 N N . LYS A 1 136 ? 10.880 -4.810 -22.006 1.00 87.88 136 LYS A N 1
ATOM 1081 C CA . LYS A 1 136 ? 9.792 -3.840 -21.946 1.00 87.88 136 LYS A CA 1
ATOM 1082 C C . LYS A 1 136 ? 8.826 -4.203 -20.828 1.00 87.88 136 LYS A C 1
ATOM 1084 O O . LYS A 1 136 ? 8.308 -5.318 -20.788 1.00 87.88 136 LYS A O 1
ATOM 1089 N N . THR A 1 137 ? 8.538 -3.234 -19.977 1.00 86.81 137 THR A N 1
ATOM 1090 C CA . THR A 1 137 ? 7.513 -3.307 -18.943 1.00 86.81 137 THR A CA 1
ATOM 1091 C C . THR A 1 137 ? 6.263 -2.594 -19.441 1.00 86.81 137 THR A C 1
ATOM 1093 O O . THR A 1 137 ? 6.307 -1.446 -19.882 1.00 86.81 137 THR A O 1
ATOM 1096 N N . ILE A 1 138 ? 5.124 -3.284 -19.389 1.00 87.81 138 ILE A N 1
ATOM 1097 C CA . ILE A 1 138 ? 3.833 -2.705 -19.758 1.00 87.81 138 ILE A CA 1
ATOM 1098 C C . ILE A 1 138 ? 3.245 -1.990 -18.538 1.00 87.81 138 ILE A C 1
ATOM 1100 O O . ILE A 1 138 ? 2.913 -2.615 -17.531 1.00 87.81 138 ILE A O 1
ATOM 1104 N N . VAL A 1 139 ? 3.057 -0.679 -18.651 1.00 86.69 139 VAL A N 1
ATOM 1105 C CA . VAL A 1 139 ? 2.412 0.172 -17.652 1.00 86.69 139 VAL A CA 1
ATOM 1106 C C . VAL A 1 139 ? 0.957 0.388 -18.043 1.00 86.69 139 VAL A C 1
ATOM 1108 O O . VAL A 1 139 ? 0.641 1.067 -19.020 1.00 86.69 139 VAL A O 1
ATOM 1111 N N . ALA A 1 140 ? 0.042 -0.166 -17.251 1.00 83.81 140 ALA A N 1
ATOM 1112 C CA . ALA A 1 140 ? -1.389 0.075 -17.398 1.00 83.81 140 ALA A CA 1
ATOM 1113 C C . ALA A 1 140 ? -1.851 1.181 -16.438 1.00 83.81 140 ALA A C 1
ATOM 1115 O O . ALA A 1 140 ? -1.787 1.031 -15.218 1.00 83.81 140 ALA A O 1
ATOM 1116 N N . THR A 1 141 ? -2.389 2.277 -16.976 1.00 84.75 141 THR A N 1
ATOM 1117 C CA . THR A 1 141 ? -3.141 3.258 -16.181 1.00 84.75 141 THR A CA 1
ATOM 1118 C C . THR A 1 141 ? -4.592 2.815 -16.101 1.00 84.75 141 THR A C 1
ATOM 1120 O O . THR A 1 141 ? -5.281 2.706 -17.120 1.00 84.75 141 THR A O 1
ATOM 1123 N N . VAL A 1 142 ? -5.068 2.583 -14.883 1.00 80.50 142 VAL A N 1
ATOM 1124 C CA . VAL A 1 142 ? -6.417 2.083 -14.619 1.00 80.50 142 VAL A CA 1
ATOM 1125 C C . VAL A 1 142 ? -7.269 3.198 -14.017 1.00 80.50 142 VAL A C 1
ATOM 1127 O O . VAL A 1 142 ? -6.956 3.733 -12.956 1.00 80.50 142 VAL A O 1
ATOM 1130 N N . LYS A 1 143 ? -8.380 3.533 -14.678 1.00 79.62 143 LYS A N 1
ATOM 1131 C CA . LYS A 1 143 ? -9.450 4.350 -14.101 1.00 79.62 143 LYS A CA 1
ATOM 1132 C C . LYS A 1 143 ? -10.288 3.480 -13.180 1.00 79.62 143 LYS A C 1
ATOM 1134 O O . LYS A 1 143 ? -10.978 2.560 -13.624 1.00 79.62 143 LYS A O 1
ATOM 1139 N N . HIS A 1 144 ? -10.254 3.788 -11.895 1.00 74.38 144 HIS A N 1
ATOM 1140 C CA . HIS A 1 144 ? -11.199 3.216 -10.951 1.00 74.38 144 HIS A CA 1
ATOM 1141 C C . HIS A 1 144 ? -12.554 3.909 -11.101 1.00 74.38 144 HIS A C 1
ATOM 1143 O O . HIS A 1 144 ? -12.618 5.120 -11.287 1.00 74.38 144 HIS A O 1
ATOM 1149 N N . THR A 1 145 ? -13.647 3.146 -11.029 1.00 66.12 145 THR A N 1
ATOM 1150 C CA . THR A 1 145 ? -14.966 3.735 -10.753 1.00 66.12 145 THR A CA 1
ATOM 1151 C C . THR A 1 145 ? -14.871 4.477 -9.423 1.00 66.12 145 THR A C 1
ATOM 1153 O O . THR A 1 145 ? -14.255 3.907 -8.522 1.00 66.12 145 THR A O 1
ATOM 1156 N N . ASP A 1 146 ? -15.457 5.678 -9.306 1.00 62.50 146 ASP A N 1
ATOM 1157 C CA . ASP A 1 146 ? -15.400 6.621 -8.163 1.00 62.50 146 ASP A CA 1
ATOM 1158 C C . ASP A 1 146 ? -15.942 6.050 -6.837 1.00 62.50 146 ASP A C 1
ATOM 1160 O O . ASP A 1 146 ? -16.851 6.569 -6.181 1.00 62.50 146 ASP A O 1
ATOM 1164 N N . TYR A 1 147 ? -15.392 4.926 -6.409 1.00 64.44 147 TYR A N 1
ATOM 1165 C CA . TYR A 1 147 ? -15.688 4.314 -5.147 1.00 64.44 147 TYR A CA 1
ATOM 1166 C C . TYR A 1 147 ? -14.740 4.903 -4.114 1.00 64.44 147 TYR A C 1
ATOM 1168 O O . TYR A 1 147 ? -13.666 4.366 -3.865 1.00 64.44 147 TYR A O 1
ATOM 1176 N N . HIS A 1 148 ? -15.142 6.015 -3.501 1.00 64.88 148 HIS A N 1
ATOM 1177 C CA . HIS A 1 148 ? -14.478 6.534 -2.313 1.00 64.88 148 HIS A CA 1
ATOM 1178 C C . HIS A 1 148 ? -15.347 6.206 -1.088 1.00 64.88 148 HIS A C 1
ATOM 1180 O O . HIS A 1 148 ? -16.443 6.758 -0.969 1.00 64.88 148 HIS A O 1
ATOM 1186 N N . PRO A 1 149 ? -14.908 5.351 -0.144 1.00 62.69 149 PRO A N 1
ATOM 1187 C CA . PRO A 1 149 ? -15.732 4.933 0.992 1.00 62.69 149 PRO A CA 1
ATOM 1188 C C . PRO A 1 149 ? -16.176 6.127 1.848 1.00 62.69 149 PRO A C 1
ATOM 1190 O O . PRO A 1 149 ? -17.324 6.171 2.283 1.00 62.69 149 PRO A O 1
ATOM 1193 N N . ALA A 1 150 ? -15.327 7.153 1.998 1.00 62.94 150 ALA A N 1
ATOM 1194 C CA . ALA A 1 150 ? -15.723 8.392 2.678 1.00 62.94 150 ALA A CA 1
ATOM 1195 C C . ALA A 1 150 ? -16.803 9.209 1.936 1.00 62.94 150 ALA A C 1
ATOM 1197 O O . ALA A 1 150 ? -17.645 9.818 2.593 1.00 62.94 150 ALA A O 1
ATOM 1198 N N . ALA A 1 151 ? -16.807 9.221 0.596 1.00 66.12 151 ALA A N 1
ATOM 1199 C CA . ALA A 1 151 ? -17.810 9.952 -0.183 1.00 66.12 151 ALA A CA 1
ATOM 1200 C C . ALA A 1 151 ? -19.128 9.170 -0.272 1.00 66.12 151 ALA A C 1
ATOM 1202 O O . ALA A 1 151 ? -20.206 9.740 -0.116 1.00 66.12 151 ALA A O 1
ATOM 1203 N N . ASN A 1 152 ? -19.038 7.851 -0.453 1.00 63.03 152 ASN A N 1
ATOM 1204 C CA . ASN A 1 152 ? -20.195 6.995 -0.694 1.00 63.03 152 ASN A CA 1
ATOM 1205 C C . ASN A 1 152 ? -20.852 6.485 0.595 1.00 63.03 152 ASN A C 1
ATOM 1207 O O . ASN A 1 152 ? -21.983 6.012 0.539 1.00 63.03 152 ASN A O 1
ATOM 1211 N N . ARG A 1 153 ? -20.191 6.597 1.759 1.00 63.28 153 ARG A N 1
ATOM 1212 C CA . ARG A 1 153 ? -20.687 6.095 3.059 1.00 63.28 153 ARG A CA 1
ATOM 1213 C C . ARG A 1 153 ? -21.151 4.629 3.007 1.00 63.28 153 ARG A C 1
ATOM 1215 O O . ARG A 1 153 ? -22.049 4.232 3.739 1.00 63.28 153 ARG A O 1
ATOM 1222 N N . VAL A 1 154 ? -20.573 3.825 2.114 1.00 53.41 154 VAL A N 1
ATOM 1223 C CA . VAL A 1 154 ? -20.899 2.403 1.963 1.00 53.41 154 VAL A CA 1
ATOM 1224 C C . VAL A 1 154 ? -19.832 1.586 2.690 1.00 53.41 154 VAL A C 1
ATOM 1226 O O . VAL A 1 154 ? -18.640 1.728 2.408 1.00 53.41 154 VAL A O 1
ATOM 1229 N N . SER A 1 155 ? -20.258 0.738 3.632 1.00 52.78 155 SER A N 1
ATOM 1230 C CA . SER A 1 155 ? -19.393 -0.294 4.216 1.00 52.78 155 SER A CA 1
ATOM 1231 C C . SER A 1 155 ? -18.974 -1.266 3.113 1.00 52.78 155 SER A C 1
ATOM 1233 O O . SER A 1 155 ? -19.818 -1.795 2.390 1.00 52.78 155 SER A O 1
ATOM 1235 N N . THR A 1 156 ? -17.669 -1.469 2.939 1.00 52.06 156 THR A N 1
ATOM 1236 C CA . THR A 1 156 ? -17.106 -2.158 1.768 1.00 52.06 156 THR A CA 1
ATOM 1237 C C . THR A 1 156 ? -17.302 -3.668 1.767 1.00 52.06 156 THR A C 1
ATOM 1239 O O . THR A 1 156 ? -17.087 -4.290 0.733 1.00 52.06 156 THR A O 1
ATOM 1242 N N . THR A 1 157 ? -17.653 -4.283 2.893 1.00 49.50 157 THR A N 1
ATOM 1243 C CA . THR A 1 157 ? -17.514 -5.747 3.044 1.00 49.50 157 THR A CA 1
ATOM 1244 C C . THR A 1 157 ? -18.410 -6.344 4.114 1.00 49.50 157 THR A C 1
ATOM 1246 O O . THR A 1 157 ? -18.916 -7.450 3.935 1.00 49.50 157 THR A O 1
ATOM 1249 N N . SER A 1 158 ? -18.705 -5.607 5.180 1.00 47.03 158 SER A N 1
ATOM 1250 C CA . SER A 1 158 ? -19.706 -6.042 6.137 1.00 47.03 158 SER A CA 1
ATOM 1251 C C . SER A 1 158 ? -21.071 -5.542 5.669 1.00 47.03 158 SER A C 1
ATOM 1253 O O . SER A 1 158 ? -21.320 -4.341 5.589 1.00 47.03 158 SER A O 1
ATOM 1255 N N . GLY A 1 159 ? -22.021 -6.446 5.433 1.00 48.84 159 GLY A N 1
ATOM 1256 C CA . GLY A 1 159 ? -23.450 -6.104 5.334 1.00 48.84 159 GLY A CA 1
ATOM 1257 C C . GLY A 1 159 ? -24.017 -5.446 6.608 1.00 48.84 159 GLY A C 1
ATOM 1258 O O . GLY A 1 159 ? -25.233 -5.354 6.767 1.00 48.84 159 GLY A O 1
ATOM 1259 N N . HIS A 1 160 ? -23.153 -5.001 7.524 1.00 47.44 160 HIS A N 1
ATOM 1260 C CA . HIS A 1 160 ? -23.467 -4.237 8.708 1.00 47.44 160 HIS A CA 1
ATOM 1261 C C . HIS A 1 160 ? -23.778 -2.795 8.298 1.00 47.44 160 HIS A C 1
ATOM 1263 O O . HIS A 1 160 ? -22.933 -1.904 8.307 1.00 47.44 160 HIS A O 1
ATOM 1269 N N . ARG A 1 161 ? -25.024 -2.585 7.871 1.00 56.75 161 ARG A N 1
ATOM 1270 C CA . ARG A 1 161 ? -25.632 -1.256 7.869 1.00 56.75 161 ARG A CA 1
ATOM 1271 C C . ARG A 1 161 ? -25.934 -0.898 9.317 1.00 56.75 161 ARG A C 1
ATOM 1273 O O . ARG A 1 161 ? -26.678 -1.634 9.962 1.00 56.75 161 ARG A O 1
ATOM 1280 N N . ASP A 1 162 ? -25.384 0.206 9.812 1.00 55.47 162 ASP A N 1
ATOM 1281 C CA . ASP A 1 162 ? -25.766 0.728 11.122 1.00 55.47 162 ASP A CA 1
ATOM 1282 C C . ASP A 1 162 ? -27.255 1.137 11.051 1.00 55.47 162 ASP A C 1
ATOM 1284 O O . ASP A 1 162 ? -27.620 2.019 10.264 1.00 55.47 162 ASP A O 1
ATOM 1288 N N . PRO A 1 163 ? -28.157 0.489 11.815 1.00 58.34 163 PRO A N 1
ATOM 1289 C CA . PRO A 1 163 ? -29.585 0.789 11.765 1.00 58.34 163 PRO A CA 1
ATOM 1290 C C . PRO A 1 163 ? -29.898 2.228 12.202 1.00 58.34 163 PRO A C 1
ATOM 1292 O O . PRO A 1 163 ? -30.948 2.760 11.835 1.00 58.34 163 PRO A O 1
ATOM 1295 N N . SER A 1 164 ? -28.989 2.891 12.928 1.00 64.00 164 SER A N 1
ATOM 1296 C CA . SER A 1 164 ? -29.159 4.293 13.318 1.00 64.00 164 SER A CA 1
ATOM 1297 C C . SER A 1 164 ? -29.055 5.271 12.141 1.00 64.00 164 SER A C 1
ATOM 1299 O O . SER A 1 164 ? -29.634 6.353 12.203 1.00 64.00 164 SER A O 1
ATOM 1301 N N . GLU A 1 165 ? -28.441 4.884 11.018 1.00 60.50 165 GLU A N 1
ATOM 1302 C CA . GLU A 1 165 ? -28.298 5.757 9.840 1.00 60.50 165 GLU A CA 1
ATOM 1303 C C . GLU A 1 165 ? -29.619 6.028 9.098 1.00 60.50 165 GLU A C 1
ATOM 1305 O O . GLU A 1 165 ? -29.717 6.986 8.323 1.00 60.50 165 GLU A O 1
ATOM 1310 N N . PHE A 1 166 ? -30.655 5.224 9.350 1.00 55.84 166 PHE A N 1
ATOM 1311 C CA . PHE A 1 166 ? -32.002 5.431 8.807 1.00 55.84 166 PHE A CA 1
ATOM 1312 C C . PHE A 1 166 ? -32.969 6.057 9.814 1.00 55.84 166 PHE A C 1
ATOM 1314 O O . PHE A 1 166 ? -34.038 6.507 9.407 1.00 55.84 166 PHE A O 1
ATOM 1321 N N . ALA A 1 167 ? -32.599 6.132 11.096 1.00 64.81 167 ALA A N 1
ATOM 1322 C CA . ALA A 1 167 ? -33.455 6.708 12.129 1.00 64.81 167 ALA A CA 1
ATOM 1323 C C . ALA A 1 167 ? -33.635 8.228 11.949 1.00 64.81 167 ALA A C 1
ATOM 1325 O O . ALA A 1 167 ? -34.724 8.751 12.181 1.00 64.81 167 ALA A O 1
ATOM 1326 N N . ASP A 1 168 ? -32.607 8.918 11.442 1.00 62.81 168 ASP A N 1
ATOM 1327 C CA . ASP A 1 168 ? -32.633 10.379 11.276 1.00 62.81 168 ASP A CA 1
ATOM 1328 C C . ASP A 1 168 ? -33.049 10.842 9.877 1.00 62.81 168 ASP A C 1
ATOM 1330 O O . ASP A 1 168 ? -33.315 12.028 9.656 1.00 62.81 168 ASP A O 1
ATOM 1334 N N . ARG A 1 169 ? -33.192 9.921 8.916 1.00 57.47 169 ARG A N 1
ATOM 1335 C CA . ARG A 1 169 ? -33.879 10.239 7.663 1.00 57.47 169 ARG A CA 1
ATOM 1336 C C . ARG A 1 169 ? -35.379 10.217 7.926 1.00 57.47 169 ARG A C 1
ATOM 1338 O O . ARG A 1 169 ? -36.077 9.293 7.520 1.00 57.47 169 ARG A O 1
ATOM 1345 N N . LYS A 1 170 ? -35.890 11.284 8.552 1.00 55.62 170 LYS A N 1
ATOM 1346 C CA . LYS A 1 170 ? -37.290 11.682 8.377 1.00 55.62 170 LYS A CA 1
ATOM 1347 C C . LYS A 1 170 ? -37.491 11.874 6.881 1.00 55.62 170 LYS A C 1
ATOM 1349 O O . LYS A 1 170 ? -37.154 12.918 6.329 1.00 55.62 170 LYS A O 1
ATOM 1354 N N . VAL A 1 171 ? -37.981 10.831 6.217 1.00 51.06 171 VAL A N 1
ATOM 1355 C CA . VAL A 1 171 ? -38.543 10.936 4.878 1.00 51.06 171 VAL A CA 1
ATOM 1356 C C . VAL A 1 171 ? -39.610 12.008 5.009 1.00 51.06 171 VAL A C 1
ATOM 1358 O O . VAL A 1 171 ? -40.646 11.789 5.634 1.00 51.06 171 VAL A O 1
ATOM 1361 N N . LYS A 1 172 ? -39.303 13.210 4.520 1.00 56.34 172 LYS A N 1
ATOM 1362 C CA . LYS A 1 172 ? -40.288 14.262 4.340 1.00 56.34 172 LYS A CA 1
ATOM 1363 C C . LYS A 1 172 ? -41.266 13.669 3.335 1.00 56.34 172 LYS A C 1
ATOM 1365 O O . LYS A 1 172 ? -40.979 13.625 2.142 1.00 56.34 172 LYS A O 1
ATOM 1370 N N . VAL A 1 173 ? -42.350 13.088 3.842 1.00 52.91 173 VAL A N 1
ATOM 1371 C CA . VAL A 1 173 ? -43.498 12.688 3.039 1.00 52.91 173 VAL A CA 1
ATOM 1372 C C . VAL A 1 173 ? -44.091 14.003 2.556 1.00 52.91 173 VAL A C 1
ATOM 1374 O O . VAL A 1 173 ? -44.970 14.580 3.185 1.00 52.91 173 VAL A O 1
ATOM 1377 N N . GLU A 1 174 ? -43.515 14.547 1.487 1.00 51.69 174 GLU A N 1
ATOM 1378 C CA . GLU A 1 174 ? -44.217 15.515 0.671 1.00 51.69 174 GLU A CA 1
ATOM 1379 C C . GLU A 1 174 ? -45.397 14.765 0.074 1.00 51.69 174 GLU A C 1
ATOM 1381 O O . GLU A 1 174 ? -45.260 13.864 -0.755 1.00 51.69 174 GLU A O 1
ATOM 1386 N N . GLN A 1 175 ? -46.555 15.099 0.629 1.00 53.03 175 GLN A N 1
ATOM 1387 C CA . GLN A 1 175 ? -47.879 14.723 0.190 1.00 53.03 175 GLN A CA 1
ATOM 1388 C C . GLN A 1 175 ? -48.065 15.299 -1.218 1.00 53.03 175 GLN A C 1
ATOM 1390 O O . GLN A 1 175 ? -48.567 16.404 -1.401 1.00 53.03 175 GLN A O 1
ATOM 1395 N N . ASN A 1 176 ? -47.530 14.585 -2.207 1.00 44.38 176 ASN A N 1
ATOM 1396 C CA . ASN A 1 176 ? -47.596 14.990 -3.596 1.00 44.38 176 ASN A CA 1
ATOM 1397 C C . ASN A 1 176 ? -48.959 14.581 -4.155 1.00 44.38 176 ASN A C 1
ATOM 1399 O O . ASN A 1 176 ? -49.375 13.424 -4.057 1.00 44.38 176 ASN A O 1
ATOM 1403 N N . VAL A 1 177 ? -49.639 15.591 -4.677 1.00 52.69 177 VAL A N 1
ATOM 1404 C CA . VAL A 1 177 ? -50.975 15.571 -5.258 1.00 52.69 177 VAL A CA 1
ATOM 1405 C C . VAL A 1 177 ? -51.063 14.517 -6.363 1.00 52.69 177 VAL A C 1
ATOM 1407 O O . VAL A 1 177 ? -50.131 14.315 -7.143 1.00 52.69 177 VAL A O 1
ATOM 1410 N N . GLU A 1 178 ? -52.205 13.835 -6.400 1.00 55.59 178 GLU A N 1
ATOM 1411 C CA . GLU A 1 178 ? -52.583 12.849 -7.406 1.00 55.59 178 GLU A CA 1
ATOM 1412 C C . GLU A 1 178 ? -52.413 13.405 -8.826 1.00 55.59 178 GLU A C 1
ATOM 1414 O O . GLU A 1 178 ? -53.098 14.338 -9.238 1.00 55.59 178 GLU A O 1
ATOM 1419 N N . GLY A 1 179 ? -51.517 12.806 -9.609 1.00 56.09 179 GLY A N 1
ATOM 1420 C CA . GLY A 1 179 ? -51.407 13.133 -11.024 1.00 56.09 179 GLY A CA 1
ATOM 1421 C C . GLY A 1 179 ? -50.275 12.399 -11.732 1.00 56.09 179 GLY A C 1
ATOM 1422 O O . GLY A 1 179 ? -49.104 12.651 -11.475 1.00 56.09 179 GLY A O 1
ATOM 1423 N N . SER A 1 180 ? -50.639 11.549 -12.695 1.00 52.31 180 SER A N 1
ATOM 1424 C CA . SER A 1 180 ? -49.785 10.890 -13.707 1.00 52.31 180 SER A CA 1
ATOM 1425 C C . SER A 1 180 ? -49.054 9.579 -13.325 1.00 52.31 180 SER A C 1
ATOM 1427 O O . SER A 1 180 ? -47.853 9.496 -13.089 1.00 52.31 180 SER A O 1
ATOM 1429 N N . GLY A 1 181 ? -49.801 8.472 -13.371 1.00 52.88 181 GLY A N 1
ATOM 1430 C CA . GLY A 1 181 ? -49.635 7.469 -14.437 1.00 52.88 181 GLY A CA 1
ATOM 1431 C C . GLY A 1 181 ? -48.263 6.838 -14.730 1.00 52.88 181 GLY A C 1
ATOM 1432 O O . GLY A 1 181 ? -48.033 6.477 -15.882 1.00 52.88 181 GLY A O 1
ATOM 1433 N N . ARG A 1 182 ? -47.354 6.644 -13.765 1.00 57.88 182 ARG A N 1
ATOM 1434 C CA . ARG A 1 182 ? -46.186 5.769 -14.006 1.00 57.88 182 ARG A CA 1
ATOM 1435 C C . ARG A 1 182 ? -46.560 4.283 -13.866 1.00 57.88 182 ARG A C 1
ATOM 1437 O O . ARG A 1 182 ? -47.111 3.895 -12.833 1.00 57.88 182 ARG A O 1
ATOM 1444 N N . PRO A 1 183 ? -46.256 3.432 -14.867 1.00 65.88 183 PRO A N 1
ATOM 1445 C CA . PRO A 1 183 ? -46.561 2.008 -14.808 1.00 65.88 183 PRO A CA 1
ATOM 1446 C C . PRO A 1 183 ? -45.797 1.357 -13.653 1.00 65.88 183 PRO A C 1
ATOM 1448 O O . PRO A 1 183 ? -44.582 1.512 -13.520 1.00 65.88 183 PRO A O 1
ATOM 1451 N N . LYS A 1 184 ? -46.529 0.634 -12.799 1.00 73.50 184 LYS A N 1
ATOM 1452 C CA . LYS A 1 184 ? -45.960 -0.086 -11.656 1.00 73.50 184 LYS A CA 1
ATOM 1453 C C . LYS A 1 184 ? -44.859 -1.039 -12.148 1.00 73.50 184 LYS A C 1
ATOM 1455 O O . LYS A 1 184 ? -45.101 -1.776 -13.109 1.00 73.50 184 LYS A O 1
ATOM 1460 N N . PRO A 1 185 ? -43.679 -1.073 -11.503 1.00 66.44 185 PRO A N 1
ATOM 1461 C CA . PRO A 1 185 ? -42.630 -2.013 -11.869 1.00 66.44 185 PRO A CA 1
ATOM 1462 C C . PRO A 1 185 ? -43.166 -3.441 -11.729 1.00 66.44 185 PRO A C 1
ATOM 1464 O O . PRO A 1 185 ? -43.661 -3.835 -10.669 1.00 66.44 185 PRO A O 1
ATOM 1467 N N . LYS A 1 186 ? -43.114 -4.210 -12.825 1.00 77.31 186 LYS A N 1
ATOM 1468 C CA . LYS A 1 186 ? -43.478 -5.631 -12.821 1.00 77.31 186 LYS A CA 1
ATOM 1469 C C . LYS A 1 186 ? -42.612 -6.336 -11.782 1.00 77.31 186 LYS A C 1
ATOM 1471 O O . LYS A 1 186 ? -41.386 -6.260 -11.844 1.00 77.31 186 LYS A O 1
ATOM 1476 N N . LYS A 1 187 ? -43.260 -7.013 -10.829 1.00 76.56 187 LYS A N 1
ATOM 1477 C CA . LYS A 1 187 ? -42.580 -7.854 -9.841 1.00 76.56 187 LYS A CA 1
ATOM 1478 C C . LYS A 1 187 ? -41.672 -8.833 -10.582 1.00 76.56 187 LYS A C 1
ATOM 1480 O O . LYS A 1 187 ? -42.127 -9.550 -11.472 1.00 76.56 187 LYS A O 1
ATOM 1485 N N . PHE A 1 188 ? -40.393 -8.825 -10.226 1.00 72.06 188 PHE A N 1
ATOM 1486 C CA . PHE A 1 188 ? -39.422 -9.783 -10.725 1.00 72.06 188 PHE A CA 1
ATOM 1487 C C . PHE A 1 188 ? -39.842 -11.176 -10.250 1.00 72.06 188 PHE A C 1
ATOM 1489 O O . PHE A 1 188 ? -39.867 -11.439 -9.049 1.00 72.06 188 PHE A O 1
ATOM 1496 N 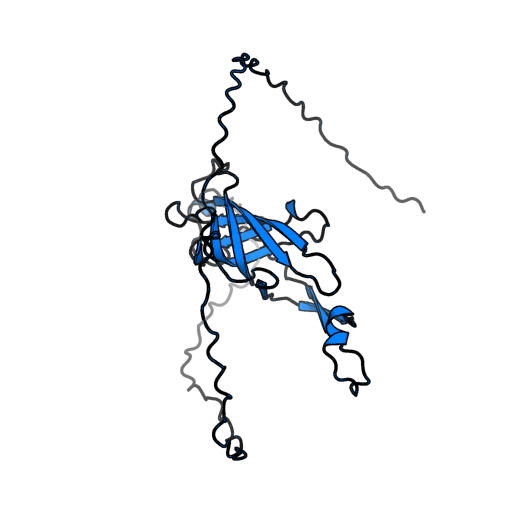N . VAL A 1 189 ? -40.232 -12.040 -11.186 1.00 77.12 189 VAL A N 1
ATOM 1497 C CA . VAL A 1 189 ? -40.494 -13.453 -10.906 1.00 77.12 189 VAL A CA 1
ATOM 1498 C C . VAL A 1 189 ? -39.176 -14.188 -11.149 1.00 77.12 189 VAL A C 1
ATOM 1500 O O . VAL A 1 189 ? -38.769 -14.300 -12.310 1.00 77.12 189 VAL A O 1
ATOM 1503 N N . PRO A 1 190 ? -38.466 -14.638 -10.099 1.00 70.50 190 PRO A N 1
ATOM 1504 C CA . PRO A 1 190 ? -37.233 -15.388 -10.276 1.00 70.50 190 PRO A CA 1
ATOM 1505 C C . PRO A 1 190 ? -37.546 -16.673 -11.046 1.00 70.50 190 PRO A C 1
ATOM 1507 O O . PRO A 1 190 ? -38.376 -17.479 -10.629 1.00 70.50 190 PRO A O 1
ATOM 1510 N N . LYS A 1 191 ? -36.905 -16.844 -12.204 1.00 73.38 191 LYS A N 1
ATOM 1511 C CA . LYS A 1 191 ? -36.995 -18.090 -12.969 1.00 73.38 191 LYS A CA 1
ATOM 1512 C C . LYS A 1 191 ? -36.333 -19.201 -12.155 1.00 73.38 191 LYS A C 1
ATOM 1514 O O . LYS A 1 191 ? -35.210 -19.027 -11.687 1.00 73.38 191 LYS A O 1
ATOM 1519 N N . SER A 1 192 ? -37.021 -20.331 -11.999 1.00 68.12 192 SER A N 1
ATOM 1520 C CA . SER A 1 192 ? -36.460 -21.528 -11.374 1.00 68.12 192 SER A CA 1
ATOM 1521 C C . SER A 1 192 ? -35.232 -21.984 -12.161 1.00 68.12 192 SER A C 1
ATOM 1523 O O . SER A 1 192 ? -35.328 -22.299 -13.348 1.00 68.12 192 SER A O 1
ATOM 1525 N N . VAL A 1 193 ? -34.071 -22.006 -11.509 1.00 64.12 193 VAL A N 1
ATOM 1526 C CA . VAL A 1 193 ? -32.819 -22.490 -12.098 1.00 64.12 193 VAL A CA 1
ATOM 1527 C C . VAL A 1 193 ? -32.810 -24.018 -12.011 1.00 64.12 193 VAL A C 1
ATOM 1529 O O . VAL A 1 193 ? -32.139 -24.605 -11.175 1.00 64.12 193 VAL A O 1
ATOM 1532 N N . THR A 1 194 ? -33.621 -24.671 -12.842 1.00 76.31 194 THR A N 1
ATOM 1533 C CA . THR A 1 194 ? -33.641 -26.137 -13.021 1.00 76.31 194 THR A CA 1
ATOM 1534 C C . THR A 1 194 ? -32.919 -26.578 -14.294 1.00 76.31 194 THR A C 1
ATOM 1536 O O . THR A 1 194 ? -32.983 -27.745 -14.672 1.00 76.31 194 THR A O 1
ATOM 1539 N N . ALA A 1 195 ? -32.206 -25.670 -14.967 1.00 69.25 195 ALA A N 1
ATOM 1540 C CA . ALA A 1 195 ? -31.385 -26.046 -16.108 1.00 69.25 195 ALA A CA 1
ATOM 1541 C C . ALA A 1 195 ? -30.169 -26.863 -15.619 1.00 69.25 195 ALA A C 1
ATOM 1543 O O . ALA A 1 195 ? -29.417 -26.364 -14.777 1.00 69.25 195 ALA A O 1
ATOM 1544 N N . PRO A 1 196 ? -29.957 -28.095 -16.117 1.00 74.31 196 PRO A N 1
ATOM 1545 C CA . PRO A 1 196 ? -28.802 -28.902 -15.750 1.00 74.31 196 PRO A CA 1
ATOM 1546 C C . PRO A 1 196 ? -27.514 -28.170 -16.139 1.00 74.31 196 PRO A C 1
ATOM 1548 O O . PRO A 1 196 ? -27.341 -27.749 -17.286 1.00 74.31 196 PRO A O 1
ATOM 1551 N N . PHE A 1 197 ? -26.623 -28.000 -15.162 1.00 72.69 197 PHE A N 1
ATOM 1552 C CA . PHE A 1 197 ? -25.318 -27.380 -15.349 1.00 72.69 197 PHE A CA 1
ATOM 1553 C C . PHE A 1 197 ? -24.497 -28.233 -16.321 1.00 72.69 197 PHE A C 1
ATOM 1555 O O . PHE A 1 197 ? -24.089 -29.347 -15.995 1.00 72.69 197 PHE A O 1
ATOM 1562 N N . LYS A 1 198 ? -24.286 -27.734 -17.542 1.00 76.69 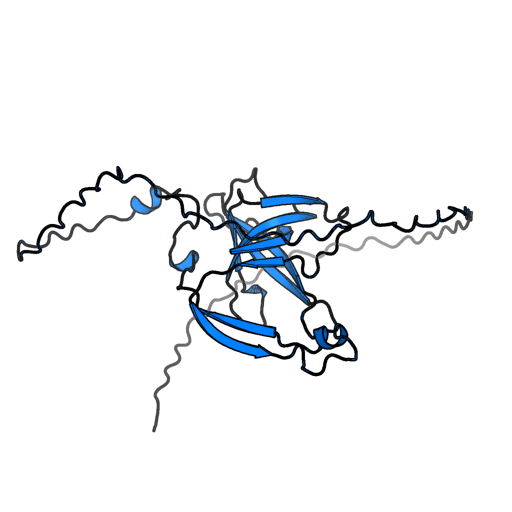198 LYS A N 1
ATOM 1563 C CA . LYS A 1 198 ? -23.360 -28.353 -18.490 1.00 76.69 198 LYS A CA 1
ATOM 1564 C C . LYS A 1 198 ? -21.954 -27.889 -18.136 1.00 76.69 198 LYS A C 1
ATOM 1566 O O . LYS A 1 198 ? -21.574 -26.766 -18.459 1.00 76.69 198 LYS A O 1
ATOM 1571 N N . SER A 1 199 ? -21.204 -28.746 -17.455 1.00 69.81 199 SER A N 1
ATOM 1572 C CA . SER A 1 199 ? -19.776 -28.544 -17.224 1.00 69.81 199 SER A CA 1
ATOM 1573 C C . SER A 1 199 ? -19.054 -28.401 -18.572 1.00 69.81 199 SER A C 1
ATOM 1575 O O . SER A 1 199 ? -19.338 -29.184 -19.485 1.00 69.81 199 SER A O 1
ATOM 1577 N N . PRO A 1 200 ? -18.131 -27.439 -18.728 1.00 69.19 200 PRO A N 1
ATOM 1578 C CA . PRO A 1 200 ? -17.283 -27.364 -19.910 1.00 69.19 200 PRO A CA 1
ATOM 1579 C C . PRO A 1 200 ? -16.498 -28.671 -20.068 1.00 69.19 200 PRO A C 1
ATOM 1581 O O . PRO A 1 200 ? -15.775 -29.081 -19.161 1.00 69.19 200 PRO A O 1
ATOM 1584 N N . VAL A 1 201 ? -16.664 -29.340 -21.209 1.00 77.94 201 VAL A N 1
ATOM 1585 C CA . VAL A 1 201 ? -15.852 -30.503 -21.580 1.00 77.94 201 VAL A CA 1
ATOM 1586 C C . VAL A 1 201 ? -14.475 -29.975 -21.965 1.00 77.94 201 VAL A C 1
ATOM 1588 O O . VAL A 1 201 ? -14.329 -29.314 -22.991 1.00 77.94 201 VAL A O 1
ATOM 1591 N N . ILE A 1 202 ? -13.479 -30.223 -21.118 1.00 73.31 202 ILE A N 1
ATOM 1592 C CA . ILE A 1 202 ? -12.083 -29.891 -21.405 1.00 73.31 202 ILE A CA 1
ATOM 1593 C C . ILE A 1 202 ? -11.526 -31.021 -22.286 1.00 73.31 202 ILE A C 1
ATOM 1595 O O . ILE A 1 202 ? -11.565 -32.178 -21.858 1.00 73.31 202 ILE A O 1
ATOM 1599 N N . PRO A 1 203 ? -11.052 -30.740 -23.514 1.00 71.44 203 PRO A N 1
ATOM 1600 C CA . PRO A 1 203 ? -10.403 -31.752 -24.336 1.00 71.44 203 PRO A CA 1
ATOM 1601 C C . PRO A 1 203 ? -9.096 -32.214 -23.667 1.00 71.44 203 PRO A C 1
ATOM 1603 O O . PRO A 1 203 ? -8.393 -31.390 -23.079 1.00 71.44 203 PRO A O 1
ATOM 1606 N N . PRO A 1 204 ? -8.753 -33.513 -23.734 1.00 67.81 204 PRO A N 1
ATOM 1607 C CA . PRO A 1 204 ? -7.529 -34.026 -23.138 1.00 67.81 204 PRO A CA 1
ATOM 1608 C C . PRO A 1 204 ? -6.313 -33.430 -23.851 1.00 67.81 204 PRO A C 1
ATOM 1610 O O . PRO A 1 204 ? -6.085 -33.669 -25.037 1.00 67.81 204 PRO A O 1
ATOM 1613 N N . THR A 1 205 ? -5.531 -32.646 -23.116 1.00 64.75 205 THR A N 1
ATOM 1614 C CA . THR A 1 205 ? -4.234 -32.144 -23.562 1.00 64.75 205 THR A CA 1
ATOM 1615 C C . THR A 1 205 ? -3.278 -33.326 -23.681 1.00 64.75 205 THR A C 1
ATOM 1617 O O . THR A 1 205 ? -3.003 -34.010 -22.697 1.00 64.75 205 THR A O 1
ATOM 1620 N N . SER A 1 206 ? -2.783 -33.585 -24.889 1.00 63.44 206 SER A N 1
ATOM 1621 C CA . SER A 1 206 ? -1.733 -34.567 -25.150 1.00 63.44 206 SER A CA 1
ATOM 1622 C C . SER A 1 206 ? -0.470 -34.195 -24.370 1.00 63.44 206 SER A C 1
ATOM 1624 O O . SER A 1 206 ? 0.163 -33.180 -24.657 1.00 63.44 206 SER A O 1
ATOM 1626 N N . THR A 1 207 ? -0.128 -35.007 -23.376 1.00 57.75 207 THR A N 1
ATOM 1627 C CA . THR A 1 207 ? 1.089 -34.910 -22.569 1.00 57.75 207 THR A CA 1
ATOM 1628 C C . THR A 1 207 ? 2.299 -35.387 -23.380 1.00 57.75 207 THR A C 1
ATOM 1630 O O . THR A 1 207 ? 2.351 -36.566 -23.731 1.00 57.75 207 THR A O 1
ATOM 1633 N N . PRO A 1 208 ? 3.306 -34.540 -23.661 1.00 59.53 208 PRO A N 1
ATOM 1634 C CA . PRO A 1 208 ? 4.630 -35.034 -24.010 1.00 59.53 208 PRO A CA 1
ATOM 1635 C C . PRO A 1 208 ? 5.287 -35.590 -22.740 1.00 59.53 208 PRO A C 1
ATOM 1637 O O . PRO A 1 208 ? 5.494 -34.871 -21.762 1.00 59.53 208 PRO A O 1
ATOM 1640 N N . SER A 1 209 ? 5.582 -36.889 -22.737 1.00 54.34 209 SER A N 1
ATOM 1641 C CA . SER A 1 209 ? 6.340 -37.555 -21.679 1.00 54.34 209 SER A CA 1
ATOM 1642 C C . SER A 1 209 ? 7.807 -37.123 -21.748 1.00 54.34 209 SER A C 1
ATOM 1644 O O . SER A 1 209 ? 8.611 -37.733 -22.450 1.00 54.34 209 SER A O 1
ATOM 1646 N N . LEU A 1 210 ? 8.157 -36.053 -21.040 1.00 55.50 210 LEU A N 1
ATOM 1647 C CA . LEU A 1 210 ? 9.542 -35.773 -20.682 1.00 55.50 210 LEU A CA 1
ATOM 1648 C C . LEU A 1 210 ? 9.850 -36.549 -19.404 1.00 55.50 210 LEU A C 1
ATOM 1650 O O . LEU A 1 210 ? 9.419 -36.194 -18.310 1.00 55.50 210 LEU A O 1
ATOM 1654 N N . GLU A 1 211 ? 10.551 -37.658 -19.594 1.00 59.22 211 GLU A N 1
ATOM 1655 C CA . GLU A 1 211 ? 11.156 -38.473 -18.551 1.00 59.22 211 GLU A CA 1
ATOM 1656 C C . GLU A 1 211 ? 12.230 -37.632 -17.845 1.00 59.22 211 GLU A C 1
ATOM 1658 O O . GLU A 1 211 ? 13.367 -37.504 -18.295 1.00 59.22 211 GLU A O 1
ATOM 1663 N N . SER A 1 212 ? 11.840 -36.961 -16.762 1.00 54.72 212 SER A N 1
ATOM 1664 C CA . SER A 1 212 ? 12.765 -36.255 -15.883 1.00 54.72 212 SER A CA 1
ATOM 1665 C C . SER A 1 212 ? 13.507 -37.281 -15.031 1.00 54.72 212 SER A C 1
ATOM 1667 O O . SER A 1 212 ? 12.939 -37.837 -14.088 1.00 54.72 212 SER A O 1
ATOM 1669 N N . GLY A 1 213 ? 14.768 -37.539 -15.380 1.00 72.62 213 GLY A N 1
ATOM 1670 C CA . GLY A 1 213 ? 15.690 -38.293 -14.536 1.00 72.62 213 GLY A CA 1
ATOM 1671 C C . GLY A 1 213 ? 15.885 -37.631 -13.160 1.00 72.62 213 GLY A C 1
ATOM 1672 O O . GLY A 1 213 ? 15.630 -36.432 -13.008 1.00 72.62 213 GLY A O 1
ATOM 1673 N N . PRO A 1 214 ? 16.306 -38.399 -12.141 1.00 68.50 214 PRO A N 1
ATOM 1674 C CA . PRO A 1 214 ? 16.532 -37.891 -10.793 1.00 68.50 214 PRO A CA 1
ATOM 1675 C C . PRO A 1 214 ? 17.583 -36.776 -10.810 1.00 68.50 214 PRO A C 1
ATOM 1677 O O . PRO A 1 214 ? 18.682 -36.947 -11.329 1.00 68.50 214 PRO A O 1
ATOM 1680 N N . ALA A 1 215 ? 17.223 -35.618 -10.258 1.00 58.97 215 ALA A N 1
ATOM 1681 C CA . ALA A 1 215 ? 18.138 -34.498 -10.111 1.00 58.97 215 ALA A CA 1
ATOM 1682 C C . ALA A 1 215 ? 19.221 -34.852 -9.080 1.00 58.97 215 ALA A C 1
ATOM 1684 O O . ALA A 1 215 ? 18.938 -34.956 -7.884 1.00 58.97 215 ALA A O 1
ATOM 1685 N N . ASP A 1 216 ? 20.458 -35.019 -9.547 1.00 63.94 216 ASP A N 1
ATOM 1686 C CA . ASP A 1 216 ? 21.646 -35.055 -8.698 1.00 63.94 216 ASP A CA 1
ATOM 1687 C C . ASP A 1 216 ? 21.861 -33.660 -8.098 1.00 63.94 216 ASP A C 1
ATOM 1689 O O . ASP A 1 216 ? 22.450 -32.765 -8.708 1.00 63.94 216 ASP A O 1
ATOM 1693 N N . TYR A 1 217 ? 21.333 -33.446 -6.894 1.00 64.62 217 TYR A N 1
ATOM 1694 C CA . TYR A 1 217 ? 21.630 -32.250 -6.115 1.00 64.62 217 TYR A CA 1
ATOM 1695 C C . TYR A 1 217 ? 23.059 -32.356 -5.562 1.00 64.62 217 TYR A C 1
ATOM 1697 O O . TYR A 1 217 ? 23.355 -33.312 -4.838 1.00 64.62 217 TYR A O 1
ATOM 1705 N N . PRO A 1 218 ? 23.957 -31.389 -5.830 1.00 66.56 218 PRO A N 1
ATOM 1706 C CA . PRO A 1 218 ? 25.249 -31.359 -5.166 1.00 66.56 218 PRO A CA 1
ATOM 1707 C C . PRO A 1 218 ? 25.042 -31.132 -3.664 1.00 66.56 218 PRO A C 1
ATOM 1709 O O . PRO A 1 218 ? 24.475 -30.127 -3.231 1.00 66.56 218 PRO A O 1
ATOM 1712 N N . VAL A 1 219 ? 25.505 -32.094 -2.866 1.00 68.94 219 VAL A N 1
ATOM 1713 C CA . VAL A 1 219 ? 25.569 -32.001 -1.405 1.00 68.94 219 VAL A CA 1
ATOM 1714 C C . VAL A 1 219 ? 26.484 -30.833 -1.041 1.00 68.94 219 VAL A C 1
ATOM 1716 O O . VAL A 1 219 ? 27.661 -30.817 -1.403 1.00 68.94 219 VAL A O 1
ATOM 1719 N N . ALA A 1 220 ? 25.942 -29.839 -0.337 1.00 61.03 220 ALA A N 1
ATOM 1720 C CA . ALA A 1 220 ? 26.719 -28.701 0.136 1.00 61.03 220 ALA A CA 1
ATOM 1721 C C . ALA A 1 220 ? 27.796 -29.165 1.141 1.00 61.03 220 ALA A C 1
ATOM 1723 O O . ALA A 1 220 ? 27.488 -29.959 2.037 1.00 61.03 220 ALA A O 1
ATOM 1724 N N . PRO A 1 221 ? 29.050 -28.686 1.030 1.00 67.62 221 PRO A N 1
ATOM 1725 C CA . PRO A 1 221 ? 30.098 -29.020 1.983 1.00 67.62 221 PRO A CA 1
ATOM 1726 C C . PRO A 1 221 ? 29.769 -28.458 3.371 1.00 67.62 221 PRO A C 1
ATOM 1728 O O . PRO A 1 221 ? 29.343 -27.313 3.524 1.00 67.62 221 PRO A O 1
ATOM 1731 N N . VAL A 1 222 ? 29.981 -29.290 4.389 1.00 67.31 222 VAL A N 1
ATOM 1732 C CA . VAL A 1 222 ? 29.784 -28.953 5.801 1.00 67.31 222 VAL A CA 1
ATOM 1733 C C . VAL A 1 222 ? 30.839 -27.926 6.212 1.00 67.31 222 VAL A C 1
ATOM 1735 O O . VAL A 1 222 ? 32.025 -28.244 6.293 1.00 67.31 222 VAL A O 1
ATOM 1738 N N . SER A 1 223 ? 30.418 -26.689 6.472 1.00 60.50 223 SER A N 1
ATOM 1739 C CA . SER A 1 223 ? 31.301 -25.646 6.998 1.00 60.50 223 SER A CA 1
ATOM 1740 C C . SER A 1 223 ? 31.761 -25.999 8.421 1.00 60.50 223 SER A C 1
ATOM 1742 O O . SER A 1 223 ? 30.912 -26.245 9.285 1.00 60.50 223 SER A O 1
ATOM 1744 N N . PRO A 1 224 ? 33.075 -26.004 8.716 1.00 62.47 224 PRO A N 1
ATOM 1745 C CA . PRO A 1 224 ? 33.561 -26.215 10.069 1.00 62.47 224 PRO A CA 1
ATOM 1746 C C . PRO A 1 224 ? 33.249 -24.992 10.935 1.00 62.47 224 PRO A C 1
ATOM 1748 O O . PRO A 1 224 ? 33.639 -23.864 10.638 1.00 62.47 224 PRO A O 1
ATOM 1751 N N . THR A 1 225 ? 32.537 -25.246 12.030 1.00 55.22 225 THR A N 1
ATOM 1752 C CA . THR A 1 225 ? 32.334 -24.296 13.122 1.00 55.22 225 THR A CA 1
ATOM 1753 C C . THR A 1 225 ? 33.580 -24.321 14.004 1.00 55.22 225 THR A C 1
ATOM 1755 O O . THR A 1 225 ? 33.776 -25.239 14.793 1.00 55.22 225 THR A O 1
ATOM 1758 N N . ALA A 1 226 ? 34.429 -23.316 13.845 1.00 49.28 226 ALA A N 1
ATOM 1759 C CA . ALA A 1 226 ? 35.447 -22.889 14.798 1.00 49.28 226 ALA A CA 1
ATOM 1760 C C . ALA A 1 226 ? 35.490 -21.358 14.648 1.00 49.28 226 ALA A C 1
ATOM 1762 O O . ALA A 1 226 ? 35.405 -20.853 13.535 1.00 49.28 226 ALA A O 1
ATOM 1763 N N . SER A 1 227 ? 35.513 -20.542 15.688 1.00 52.50 227 SER A N 1
ATOM 1764 C CA . SER A 1 227 ? 36.389 -20.660 16.841 1.00 52.50 227 SER A CA 1
ATOM 1765 C C . SER A 1 227 ? 35.984 -19.645 17.907 1.00 52.50 227 SER A C 1
ATOM 1767 O O . SER A 1 227 ? 35.652 -18.501 17.592 1.00 52.50 227 SER A O 1
ATOM 1769 N N . ASP A 1 228 ? 36.096 -20.083 19.159 1.00 51.28 228 ASP A N 1
ATOM 1770 C CA . ASP A 1 228 ? 36.248 -19.260 20.353 1.00 51.28 228 ASP A CA 1
ATOM 1771 C C . ASP A 1 228 ? 37.228 -18.100 20.141 1.00 51.28 228 ASP A C 1
ATOM 1773 O O . ASP A 1 228 ? 38.375 -18.298 19.737 1.00 51.28 228 ASP A O 1
ATOM 1777 N N . SER A 1 229 ? 36.819 -16.899 20.540 1.00 50.41 229 SER A N 1
ATOM 1778 C CA . SER A 1 229 ? 37.762 -15.866 20.960 1.00 50.41 229 SER A CA 1
ATOM 1779 C C . SER A 1 229 ? 37.227 -15.187 22.215 1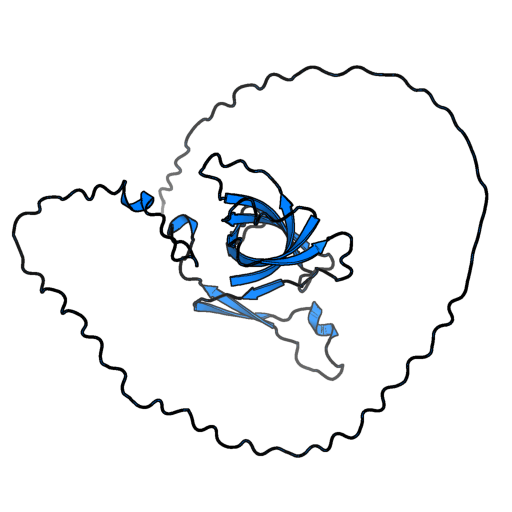.00 50.41 229 SER A C 1
ATOM 1781 O O . SER A 1 229 ? 36.506 -14.189 22.161 1.00 50.41 229 SER A O 1
ATOM 1783 N N . GLY A 1 230 ? 37.578 -15.766 23.362 1.00 43.25 230 GLY A N 1
ATOM 1784 C CA . GLY A 1 230 ? 37.546 -15.066 24.635 1.00 43.25 230 GLY A CA 1
ATOM 1785 C C . GLY A 1 230 ? 38.595 -13.957 24.640 1.00 43.25 230 GLY A C 1
ATOM 1786 O O . GLY A 1 230 ? 39.742 -14.174 24.257 1.00 43.25 230 GLY A O 1
ATOM 1787 N N . CYS A 1 231 ? 38.207 -12.772 25.099 1.00 40.88 231 CYS A N 1
ATOM 1788 C CA . CYS A 1 231 ? 39.144 -11.716 25.461 1.00 40.88 231 CYS A CA 1
ATOM 1789 C C . CYS A 1 231 ? 38.636 -11.051 26.747 1.00 40.88 231 CYS A C 1
ATOM 1791 O O . CYS A 1 231 ? 37.534 -10.493 26.736 1.00 40.88 231 CYS A O 1
ATOM 1793 N N . PRO A 1 232 ? 39.372 -11.148 27.868 1.00 54.69 232 PRO A N 1
ATOM 1794 C CA . PRO A 1 232 ? 38.946 -10.585 29.133 1.00 54.69 232 PRO A CA 1
ATOM 1795 C C . PRO A 1 232 ? 39.661 -9.256 29.452 1.00 54.69 232 PRO A C 1
ATOM 1797 O O . PRO A 1 232 ? 40.787 -9.008 29.037 1.00 54.69 232 PRO A O 1
ATOM 1800 N N . PHE A 1 233 ? 38.984 -8.472 30.293 1.00 41.06 233 PHE A N 1
ATOM 1801 C CA . PHE A 1 233 ? 39.452 -7.344 31.111 1.00 41.06 233 PHE A CA 1
ATOM 1802 C C . PHE A 1 233 ? 39.773 -5.989 30.459 1.00 41.06 233 PHE A C 1
ATOM 1804 O O . PHE A 1 233 ? 40.651 -5.822 29.623 1.00 41.06 233 PHE A O 1
ATOM 1811 N N . GLY A 1 234 ? 39.096 -4.976 31.008 1.00 41.31 234 GLY A N 1
ATOM 1812 C CA . GLY A 1 234 ? 39.366 -3.557 30.814 1.00 41.31 234 GLY A CA 1
ATOM 1813 C C . GLY A 1 234 ? 38.432 -2.696 31.664 1.00 41.31 234 GLY A C 1
ATOM 1814 O O . GLY A 1 234 ? 37.660 -1.903 31.138 1.00 41.31 234 GLY A O 1
ATOM 1815 N N . SER A 1 235 ? 38.443 -2.893 32.984 1.00 47.69 235 SER A N 1
ATOM 1816 C CA . SER A 1 235 ? 37.743 -2.033 33.942 1.00 47.69 235 SER A CA 1
ATOM 1817 C C . SER A 1 235 ? 38.414 -0.659 34.020 1.00 47.69 235 SER A C 1
ATOM 1819 O O . SER A 1 235 ? 39.555 -0.561 34.469 1.00 47.69 235 SER A O 1
ATOM 1821 N N . ALA A 1 236 ? 37.691 0.405 33.672 1.00 44.53 236 ALA A N 1
ATOM 1822 C CA . ALA A 1 236 ? 38.055 1.768 34.045 1.00 44.53 236 ALA A CA 1
ATOM 1823 C C . ALA A 1 236 ? 36.820 2.510 34.566 1.00 44.53 236 ALA A C 1
ATOM 1825 O O . ALA A 1 236 ? 35.920 2.900 33.825 1.00 44.53 236 ALA A O 1
ATOM 1826 N N . SER A 1 237 ? 36.789 2.686 35.884 1.00 49.28 237 SER A N 1
ATOM 1827 C CA . SER A 1 237 ? 35.870 3.555 36.604 1.00 49.28 237 SER A CA 1
ATOM 1828 C C . SER A 1 237 ? 36.257 5.019 36.389 1.00 49.28 237 SER A C 1
ATOM 1830 O O . SER A 1 237 ? 37.340 5.429 36.805 1.00 49.28 237 SER A O 1
ATOM 1832 N N . VAL A 1 238 ? 35.361 5.834 35.830 1.00 51.75 238 VAL A N 1
ATOM 1833 C CA . VAL A 1 238 ? 35.453 7.295 35.953 1.00 51.75 238 VAL A CA 1
ATOM 1834 C C . VAL A 1 238 ? 34.124 7.840 36.453 1.00 51.75 238 VAL A C 1
ATOM 1836 O O . VAL A 1 238 ? 33.132 7.963 35.738 1.00 51.75 238 VAL A O 1
ATOM 1839 N N . SER A 1 239 ? 34.138 8.178 37.733 1.00 48.72 239 SER A N 1
ATOM 1840 C CA . SER A 1 239 ? 33.143 8.966 38.434 1.00 48.72 239 SER A CA 1
ATOM 1841 C C . SER A 1 239 ? 33.175 10.417 37.941 1.00 48.72 239 SER A C 1
ATOM 1843 O O . SER A 1 239 ? 34.123 11.156 38.193 1.00 48.72 239 SER A O 1
ATOM 1845 N N . LYS A 1 240 ? 32.099 10.877 37.292 1.00 60.00 240 LYS A N 1
ATOM 1846 C CA . LYS A 1 240 ? 31.791 12.313 37.178 1.00 60.00 240 LYS A CA 1
ATOM 1847 C C . LYS A 1 240 ? 30.336 12.590 37.541 1.00 60.00 240 LYS A C 1
ATOM 1849 O O . LYS A 1 240 ? 29.420 12.542 36.729 1.00 60.00 240 LYS A O 1
ATOM 1854 N N . LYS A 1 241 ? 30.179 12.930 38.818 1.00 55.31 241 LYS A N 1
ATOM 1855 C CA . LYS A 1 241 ? 29.063 13.654 39.426 1.00 55.31 241 LYS A CA 1
ATOM 1856 C C . LYS A 1 241 ? 28.859 14.978 38.674 1.00 55.31 241 LYS A C 1
ATOM 1858 O O . LYS A 1 241 ? 29.750 15.825 38.689 1.00 55.31 241 LYS A O 1
ATOM 1863 N N . ARG A 1 242 ? 27.696 15.190 38.049 1.00 45.56 242 ARG A N 1
ATOM 1864 C CA . ARG A 1 242 ? 27.255 16.530 37.626 1.00 45.56 242 ARG A CA 1
ATOM 1865 C C . ARG A 1 242 ? 25.774 16.742 37.930 1.00 45.56 242 ARG A C 1
ATOM 1867 O O . ARG A 1 242 ? 24.985 15.807 37.974 1.00 45.56 242 ARG A O 1
ATOM 1874 N N . ALA A 1 243 ? 25.495 17.993 38.266 1.00 49.12 243 ALA A N 1
ATOM 1875 C CA . ALA A 1 243 ? 24.398 18.495 39.068 1.00 49.12 243 ALA A CA 1
ATOM 1876 C C . ALA A 1 243 ? 22.995 18.333 38.466 1.00 49.12 243 ALA A C 1
ATOM 1878 O O . ALA A 1 243 ? 22.799 18.385 37.255 1.00 49.12 243 ALA A O 1
ATOM 1879 N N . ARG A 1 244 ? 22.021 18.241 39.381 1.00 49.31 244 ARG A N 1
ATOM 1880 C CA . ARG A 1 244 ? 20.607 18.558 39.163 1.00 49.31 244 ARG A CA 1
ATOM 1881 C C . ARG A 1 244 ? 20.479 19.976 38.601 1.00 49.31 244 ARG A C 1
ATOM 1883 O O . ARG A 1 244 ? 20.935 20.919 39.245 1.00 49.31 244 ARG A O 1
ATOM 1890 N N . THR A 1 245 ? 19.764 20.118 37.491 1.00 47.22 245 THR A N 1
ATOM 1891 C CA . THR A 1 245 ? 19.270 21.413 37.012 1.00 47.22 245 THR A CA 1
ATOM 1892 C C . THR A 1 245 ? 17.759 21.335 36.833 1.00 47.22 245 THR A C 1
ATOM 1894 O O . THR A 1 245 ? 17.218 20.328 36.382 1.00 47.22 245 THR A O 1
ATOM 1897 N N . ALA A 1 246 ? 17.100 22.391 37.293 1.00 50.84 246 ALA A N 1
ATOM 1898 C CA . ALA A 1 246 ? 15.673 22.510 37.531 1.00 50.84 246 ALA A CA 1
ATOM 1899 C C . ALA A 1 246 ? 14.794 22.444 36.268 1.00 50.84 246 ALA A C 1
ATOM 1901 O O . ALA A 1 246 ? 15.207 22.799 35.165 1.00 50.84 246 ALA A O 1
ATOM 1902 N N . ALA A 1 247 ? 13.542 22.037 36.485 1.00 56.03 247 ALA A N 1
ATOM 1903 C CA . ALA A 1 247 ? 12.462 22.031 35.509 1.00 56.03 247 ALA A CA 1
ATOM 1904 C C . ALA A 1 247 ? 12.101 23.448 35.016 1.00 56.03 247 ALA A C 1
ATOM 1906 O O . ALA A 1 247 ? 11.964 24.358 35.840 1.00 56.03 247 ALA A O 1
ATOM 1907 N N . PRO A 1 248 ? 11.837 23.641 33.710 1.00 58.19 248 PRO A N 1
ATOM 1908 C CA . PRO A 1 248 ? 11.170 24.836 33.230 1.00 58.19 248 PRO A CA 1
ATOM 1909 C C . PRO A 1 248 ? 9.653 24.643 33.065 1.00 58.19 248 PRO A C 1
ATOM 1911 O O . PRO A 1 248 ? 9.150 23.697 32.465 1.00 58.19 248 PRO A O 1
ATOM 1914 N N . LYS A 1 249 ? 8.981 25.638 33.642 1.00 54.47 249 LYS A N 1
ATOM 1915 C CA . LYS A 1 249 ? 7.574 26.044 33.677 1.00 54.47 249 LYS A CA 1
ATOM 1916 C C . LYS A 1 249 ? 6.719 25.754 32.432 1.00 54.47 249 LYS A C 1
ATOM 1918 O O . LYS A 1 249 ? 7.152 25.886 31.289 1.00 54.47 249 LYS A O 1
ATOM 1923 N N . ALA A 1 250 ? 5.444 25.489 32.721 1.00 51.28 250 ALA A N 1
ATOM 1924 C CA . ALA A 1 250 ? 4.324 25.422 31.792 1.00 51.28 250 ALA A CA 1
ATOM 1925 C C . ALA A 1 250 ? 4.265 26.634 30.845 1.00 51.28 250 ALA A C 1
ATOM 1927 O O . ALA A 1 250 ? 4.301 27.785 31.284 1.00 51.28 250 ALA A O 1
ATOM 1928 N N . LYS A 1 251 ? 4.132 26.364 29.541 1.00 53.41 251 LYS A N 1
ATOM 1929 C CA . LYS A 1 251 ? 3.806 27.369 28.525 1.00 53.41 251 LYS A CA 1
ATOM 1930 C C . LYS A 1 251 ? 2.294 27.417 28.319 1.00 53.41 251 LYS A C 1
ATOM 1932 O O . LYS A 1 251 ? 1.690 26.460 27.840 1.00 53.41 251 LYS A O 1
ATOM 1937 N N . THR A 1 252 ? 1.714 28.561 28.652 1.00 54.78 252 THR A N 1
ATOM 1938 C CA . THR A 1 252 ? 0.348 28.974 28.323 1.00 54.78 252 THR A CA 1
ATOM 1939 C C . THR A 1 252 ? 0.163 28.982 26.801 1.00 54.78 252 THR A C 1
ATOM 1941 O O . THR A 1 252 ? 0.882 29.682 26.088 1.00 54.78 252 THR A O 1
ATOM 1944 N N . ARG A 1 253 ? -0.777 28.183 26.282 1.00 52.59 253 ARG A N 1
ATOM 1945 C CA . ARG A 1 253 ? -1.159 28.186 24.861 1.00 52.59 253 ARG A CA 1
ATOM 1946 C C . ARG A 1 253 ? -1.987 29.437 24.552 1.00 52.59 253 ARG A C 1
ATOM 1948 O O . ARG A 1 253 ? -3.047 29.637 25.133 1.00 52.59 253 ARG A O 1
ATOM 1955 N N . VAL A 1 254 ? -1.505 30.243 23.610 1.00 51.53 254 VAL A N 1
ATOM 1956 C CA . VAL A 1 254 ? -2.235 31.365 23.002 1.00 51.53 254 VAL A CA 1
ATOM 1957 C C . VAL A 1 254 ? -3.273 30.814 22.018 1.00 51.53 254 VAL A C 1
ATOM 1959 O O . VAL A 1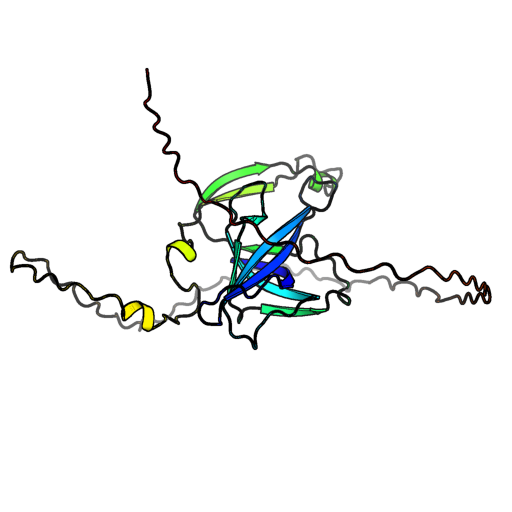 254 ? -2.979 29.906 21.238 1.00 51.53 254 VAL A O 1
ATOM 1962 N N . ALA A 1 255 ? -4.493 31.352 22.068 1.00 48.50 255 ALA A N 1
ATOM 1963 C CA . ALA A 1 255 ? -5.602 30.985 21.193 1.00 48.50 255 ALA A CA 1
ATOM 1964 C C . ALA A 1 255 ? -5.290 31.318 19.722 1.00 48.50 255 ALA A C 1
ATOM 1966 O O . ALA A 1 255 ? -5.010 32.465 19.370 1.00 48.50 255 ALA A O 1
ATOM 1967 N N . ARG A 1 256 ? -5.354 30.307 18.848 1.00 46.19 256 ARG A N 1
ATOM 1968 C CA . ARG A 1 256 ? -5.190 30.462 17.398 1.00 46.19 256 ARG A CA 1
ATOM 1969 C C . ARG A 1 256 ? -6.506 30.967 16.801 1.00 46.19 256 ARG A C 1
ATOM 1971 O O . ARG A 1 256 ? -7.474 30.219 16.722 1.00 46.19 256 ARG A O 1
ATOM 1978 N N . ARG A 1 257 ? -6.525 32.238 16.390 1.00 49.88 257 ARG A N 1
ATOM 1979 C CA . ARG A 1 257 ? -7.581 32.832 15.557 1.00 49.88 257 ARG A CA 1
ATOM 1980 C C . ARG A 1 257 ? -7.643 32.109 14.208 1.00 49.88 257 ARG A C 1
ATOM 1982 O O . ARG A 1 257 ? -6.634 32.004 13.516 1.00 49.88 257 ARG A O 1
ATOM 1989 N N . THR A 1 258 ? -8.828 31.643 13.839 1.00 46.72 258 THR A N 1
ATOM 1990 C CA . THR A 1 258 ? -9.178 31.212 12.483 1.00 46.72 258 THR A CA 1
ATOM 1991 C C . THR A 1 258 ? -9.721 32.419 11.724 1.00 46.72 258 THR A C 1
ATOM 1993 O O . THR A 1 258 ? -10.773 32.937 12.093 1.00 46.72 258 THR A O 1
ATOM 1996 N N . SER A 1 259 ? -9.021 32.875 10.685 1.00 50.59 259 SER A N 1
ATOM 1997 C CA . SER A 1 259 ? -9.585 33.792 9.693 1.00 50.59 259 SER A CA 1
ATOM 1998 C C . SER A 1 259 ? -9.865 33.044 8.395 1.00 50.59 259 SER A C 1
ATOM 2000 O O . SER A 1 259 ? -9.067 32.241 7.918 1.00 50.59 259 SER A O 1
ATOM 2002 N N . SER A 1 260 ? -11.064 33.314 7.912 1.00 44.94 260 SER A N 1
ATOM 2003 C CA . SER A 1 260 ? -11.831 32.742 6.819 1.00 44.94 260 SER A CA 1
ATOM 2004 C C . SER A 1 260 ? -11.390 33.184 5.421 1.00 44.94 260 SER A C 1
ATOM 2006 O O . SER A 1 260 ? -10.862 34.276 5.255 1.00 44.94 260 SER A O 1
ATOM 2008 N N . ASN A 1 261 ? -11.743 32.327 4.457 1.00 42.41 261 ASN A N 1
ATOM 2009 C CA . ASN A 1 261 ? -12.181 32.583 3.080 1.00 42.41 261 ASN A CA 1
ATOM 2010 C C . ASN A 1 261 ? -11.369 33.547 2.203 1.00 42.41 261 ASN A C 1
ATOM 2012 O O . ASN A 1 261 ? -11.430 34.761 2.361 1.00 42.41 261 ASN A O 1
ATOM 2016 N N . SER A 1 262 ? -10.767 32.982 1.155 1.00 43.38 262 SER A N 1
ATOM 2017 C CA . SER A 1 262 ? -10.515 33.684 -0.102 1.00 43.38 262 SER A CA 1
ATOM 2018 C C . SER A 1 262 ? -11.182 32.895 -1.227 1.00 43.38 262 SER A C 1
ATOM 2020 O O . SER A 1 262 ? -10.788 31.767 -1.526 1.00 43.38 262 SER A O 1
ATOM 2022 N N . THR A 1 263 ? -12.253 33.473 -1.766 1.00 38.12 263 THR A N 1
ATOM 2023 C CA . THR A 1 263 ? -12.931 33.065 -2.998 1.00 38.12 263 THR A CA 1
ATOM 2024 C C . THR A 1 263 ? -12.116 33.626 -4.158 1.00 38.12 263 THR A C 1
ATOM 2026 O O . THR A 1 263 ? -11.848 34.826 -4.179 1.00 38.12 263 THR A O 1
ATOM 2029 N N . LEU A 1 264 ? -11.692 32.777 -5.091 1.00 43.72 264 LEU A N 1
ATOM 2030 C CA . LEU A 1 264 ? -10.920 33.186 -6.260 1.00 43.72 264 LEU A CA 1
ATOM 2031 C C . LEU A 1 264 ? -11.840 33.098 -7.483 1.00 43.72 264 LEU A C 1
ATOM 2033 O O . LEU A 1 264 ? -12.100 32.007 -7.985 1.00 43.72 264 LEU A O 1
ATOM 2037 N N . ASP A 1 265 ? -12.367 34.249 -7.898 1.00 39.84 265 ASP A N 1
ATOM 2038 C CA . ASP A 1 265 ? -13.055 34.431 -9.177 1.00 39.84 265 ASP A CA 1
ATOM 2039 C C . ASP A 1 265 ? -12.008 34.555 -10.291 1.00 39.84 265 ASP A C 1
ATOM 2041 O O . ASP A 1 265 ? -11.127 35.415 -10.239 1.00 39.84 265 ASP A O 1
ATOM 2045 N N . LEU A 1 266 ? -12.106 33.698 -11.307 1.00 48.34 266 LEU A N 1
ATOM 2046 C CA . LEU A 1 266 ? -11.370 33.825 -12.565 1.00 48.34 266 LEU A CA 1
ATOM 2047 C C . LEU A 1 266 ? -12.362 34.223 -13.655 1.00 48.34 266 LEU A C 1
ATOM 2049 O O . LEU A 1 266 ? -12.999 33.375 -14.275 1.00 48.34 266 LEU A O 1
ATOM 2053 N N . THR A 1 267 ? -12.483 35.526 -13.891 1.00 47.81 267 THR A N 1
ATOM 2054 C CA . THR A 1 267 ? -13.029 36.055 -15.140 1.00 47.81 267 THR A CA 1
ATOM 2055 C C . THR A 1 267 ? -11.956 35.988 -16.218 1.00 47.81 267 THR A C 1
ATOM 2057 O O . THR A 1 267 ? -10.896 36.601 -16.099 1.00 47.81 267 THR A O 1
ATOM 2060 N N . THR A 1 268 ? -12.246 35.221 -17.260 1.00 48.16 268 THR A N 1
ATOM 2061 C CA . THR A 1 268 ? -11.494 35.132 -18.511 1.00 48.16 268 THR A CA 1
ATOM 2062 C C . THR A 1 268 ? -11.616 36.455 -19.275 1.00 48.16 268 THR A C 1
ATOM 2064 O O . THR A 1 268 ? -12.721 36.979 -19.410 1.00 48.16 268 THR A O 1
ATOM 2067 N N . GLN A 1 269 ? -10.501 36.986 -19.775 1.00 48.28 269 GLN A N 1
ATOM 2068 C CA . GLN A 1 269 ? -10.493 37.935 -20.889 1.00 48.28 269 GLN A CA 1
ATOM 2069 C C . GLN A 1 269 ? -9.700 37.329 -22.049 1.00 48.28 269 GLN A C 1
ATOM 2071 O O . GLN A 1 269 ? -8.836 36.481 -21.828 1.00 48.28 269 GLN A O 1
ATOM 2076 N N . GLU A 1 270 ? -10.144 37.738 -23.234 1.00 49.72 270 GLU A N 1
ATOM 2077 C CA . GLU A 1 270 ? -10.012 37.173 -24.584 1.00 49.72 270 GLU A CA 1
ATOM 2078 C C . GLU A 1 270 ? -8.594 36.873 -25.084 1.00 49.72 270 GLU A C 1
ATOM 2080 O O . GLU A 1 270 ? -7.648 37.618 -24.740 1.00 49.72 270 GLU A O 1
#

Secondary structure (DSSP, 8-state):
-EEEEEEEEEEE----SSS-EEEEEEEEEE--SS-SS-EEEEEEEEEE--GGGPPPTTEEEEEEEEEE---SS-GGG-EEEEEEEEEEEEEETTT--S--TT-EEE----EEEEEEEEE-HHHHTTS-TT--SPPEEEEEEEE--S--HHHH---SS-----GGGGTS-------PPS---PPPPPP--PPP--S---------------------PPPPP------------------------PPP---PPPP---------------

Radius of gyration: 30.8 Å; chains: 1; bounding box: 92×76×68 Å

pLDDT: mean 70.93, std 16.29, range [38.12, 95.69]

Sequence (270 aa):
MTQSVFRASHISTDLNRKAEYRTYAVSINCGGADRTEETRYEIRAFGYRPLSLALKERQIYFLRVYFFPNNTVDTLKDSLYFEGSDHALIGPAETFKGDMINTIGVSSLGIVSKLEEIVEDCVQHLRGKDDVEPLKTIVATVKHTDYHPAANRVSTTSGHRDPSEFADRKVKVEQNVEGSGRPKPKKFVPKSVTAPFKSPVIPPTSTPSLESGPADYPVAPVSPTASDSGCPFGSASVSKKRARTAAPKAKTRVARRTSSNSTLDLTTQE

Organism: Melampsora larici-populina (strain 98AG31 / pathotype 3-4-7) (NCBI:txid747676)

Foldseek 3Di:
DKWAKWQWDFDDPPDPPDAFKGKTWTWQWECDLPDPDIDIQTAIEIEGGHPVLDDDHQWIKTFDWDWDAPPDPPRHPIYIYGYSVGMDTPGGNVPDPDDRYPRMGDDDDAAFPDKDWDQRPNCQVVDDPPRPDGDIDIDTDGDHDPDDCVVVVDDPPDPPDPPVVVVPPPPPPPVDDDDDDDDDPDPDDDDPPPPPDDDDDDPDDDDDDPPDDDDPDPDDDDDDDDDDDDDDDDDDDDDDDDDDDDDDDDDDDDDDDDDDDDDDDDDDDD